Protein AF-A0AAU7AV03-F1 (afdb_monomer_lite)

pLDDT: mean 82.88, std 18.48, range [25.42, 98.31]

Radius of gyration: 20.77 Å; chains: 1; bounding box: 55×40×57 Å

Foldseek 3Di:
DDDDDDDDDDDDDDDDDDPPDQDADDLVLLLQLLQQLLVLLVVLVVLCVVLVVVLVVQLVVLLVLLVVLLVLLVPDDPVCLQLLLLLSQLQSLLSSCVRLLVSLVVSLVSLCPDPSQCSHPLSVLLSVLSVQLSVLSNCSSVQRPRSSVLSVQCVVVVVDPVSRPPSSVSNVVSVVSVVVSLVSLLSNLVSSLVNNPPSSNVSSVSSNCSVVRCRVVSLLDCDSSCCSSVVVSVVSVVVSD

Organism: NCBI:txid2997339

Structure (mmCIF, N/CA/C/O backbone):
data_AF-A0AAU7AV03-F1
#
_entry.id   AF-A0AAU7AV03-F1
#
loop_
_atom_site.group_PDB
_atom_site.id
_atom_site.type_symbol
_atom_site.label_atom_id
_atom_site.label_alt_id
_atom_site.label_comp_id
_atom_site.label_asym_id
_atom_site.label_entity_id
_atom_site.label_seq_id
_atom_site.pdbx_PDB_ins_code
_atom_site.Cartn_x
_atom_site.Cartn_y
_atom_site.Cartn_z
_atom_site.occupancy
_atom_site.B_iso_or_equiv
_atom_site.auth_seq_id
_atom_site.auth_comp_id
_atom_site.auth_asym_id
_atom_site.auth_atom_id
_atom_site.pdbx_PDB_model_num
ATOM 1 N N . MET A 1 1 ? -14.900 18.275 1.009 1.00 28.81 1 MET A N 1
ATOM 2 C CA . MET A 1 1 ? -14.078 19.493 1.203 1.00 28.81 1 MET A CA 1
ATOM 3 C C . MET A 1 1 ? -12.866 19.091 2.028 1.00 28.81 1 MET A C 1
ATOM 5 O O . MET A 1 1 ? -13.056 18.585 3.120 1.00 28.81 1 MET A O 1
ATOM 9 N N . ARG A 1 2 ? -11.652 19.181 1.476 1.00 25.42 2 ARG A N 1
ATOM 10 C CA . ARG A 1 2 ? -10.417 18.736 2.147 1.00 25.42 2 ARG A CA 1
ATOM 11 C C . ARG A 1 2 ? -9.860 19.874 3.013 1.00 25.42 2 ARG A C 1
ATOM 13 O O . ARG A 1 2 ? -9.724 20.970 2.469 1.00 25.42 2 ARG A O 1
ATOM 20 N N . PRO A 1 3 ? -9.514 19.658 4.293 1.00 30.83 3 PRO A N 1
ATOM 21 C CA . PRO A 1 3 ? -8.760 20.644 5.041 1.00 30.83 3 PRO A CA 1
ATOM 22 C C . PRO A 1 3 ? -7.291 20.586 4.613 1.00 30.83 3 PRO A C 1
ATOM 24 O O . PRO A 1 3 ? -6.619 19.560 4.679 1.00 30.83 3 PRO A O 1
ATOM 27 N N . THR A 1 4 ? -6.825 21.728 4.132 1.00 34.25 4 THR A N 1
ATOM 28 C CA . THR A 1 4 ? -5.436 22.068 3.855 1.00 34.25 4 THR A CA 1
ATOM 29 C C . THR A 1 4 ? -4.652 22.068 5.169 1.00 34.25 4 THR A C 1
ATOM 31 O O . THR A 1 4 ? -4.825 22.976 5.978 1.00 34.25 4 THR A O 1
ATOM 34 N N . LEU A 1 5 ? -3.779 21.083 5.397 1.00 30.92 5 LEU A N 1
ATOM 35 C CA . LEU A 1 5 ? -2.757 21.177 6.441 1.00 30.92 5 LEU A CA 1
ATOM 36 C C . LEU A 1 5 ? -1.476 21.736 5.828 1.00 30.92 5 LEU A C 1
ATOM 38 O O . LEU A 1 5 ? -0.665 21.046 5.218 1.00 30.92 5 LEU A O 1
ATOM 42 N N . LEU A 1 6 ? -1.372 23.053 5.969 1.00 29.97 6 LEU A N 1
ATOM 43 C CA . LEU A 1 6 ? -0.199 23.862 5.713 1.00 29.97 6 LEU A CA 1
ATOM 44 C C . LEU A 1 6 ? 0.770 23.650 6.887 1.00 29.97 6 LEU A C 1
ATOM 46 O O . LEU A 1 6 ? 0.531 24.170 7.973 1.00 29.97 6 LEU A O 1
ATOM 50 N N . PHE A 1 7 ? 1.857 22.908 6.688 1.00 28.31 7 PHE A N 1
ATOM 51 C CA . PHE A 1 7 ? 3.009 22.971 7.587 1.00 28.31 7 PHE A CA 1
ATOM 52 C C . PHE A 1 7 ? 4.239 23.400 6.798 1.00 28.31 7 PHE A C 1
ATOM 54 O O . PHE A 1 7 ? 4.817 22.656 6.010 1.00 28.31 7 PHE A O 1
ATOM 61 N N . ALA A 1 8 ? 4.597 24.663 7.011 1.00 32.25 8 ALA A N 1
ATOM 62 C CA . ALA A 1 8 ? 5.879 25.218 6.643 1.00 32.25 8 ALA A CA 1
ATOM 63 C C . ALA A 1 8 ? 6.953 24.623 7.560 1.00 32.25 8 ALA A C 1
ATOM 65 O O . ALA A 1 8 ? 6.868 24.749 8.781 1.00 32.25 8 ALA A O 1
ATOM 66 N N . LEU A 1 9 ? 7.985 24.024 6.971 1.00 28.52 9 LEU A N 1
ATOM 67 C CA . LEU A 1 9 ? 9.235 23.750 7.665 1.00 28.52 9 LEU A CA 1
ATOM 68 C C . LEU A 1 9 ? 10.389 24.205 6.776 1.00 28.52 9 LEU A C 1
ATOM 70 O O . LEU A 1 9 ? 10.690 23.633 5.730 1.00 28.52 9 LEU A O 1
ATOM 74 N N . ILE A 1 10 ? 10.975 25.318 7.205 1.00 39.88 10 ILE A N 1
ATOM 75 C CA . ILE A 1 10 ? 12.219 25.881 6.704 1.00 39.88 10 ILE A CA 1
ATOM 76 C C . ILE A 1 10 ? 13.353 24.959 7.153 1.00 39.88 10 ILE A C 1
ATOM 78 O O . ILE A 1 10 ? 13.535 24.738 8.348 1.00 39.88 10 ILE A O 1
ATOM 82 N N . ALA A 1 11 ? 14.156 24.496 6.200 1.00 31.94 11 ALA A N 1
ATOM 83 C CA . ALA A 1 11 ? 15.509 24.026 6.456 1.00 31.94 11 ALA A CA 1
ATOM 84 C C . ALA A 1 11 ? 16.436 24.564 5.357 1.00 31.94 11 ALA A C 1
ATOM 86 O O . ALA A 1 11 ? 16.501 24.039 4.247 1.00 31.94 11 ALA A O 1
ATOM 87 N N . CYS A 1 12 ? 17.155 25.640 5.679 1.00 39.66 12 CYS A N 1
ATOM 88 C CA . CYS A 1 12 ? 18.454 25.905 5.072 1.00 39.66 12 CYS A CA 1
ATOM 89 C C . CYS A 1 12 ? 19.422 24.800 5.514 1.00 39.66 12 CYS A C 1
ATOM 91 O O . CYS A 1 12 ? 19.394 24.433 6.684 1.00 39.66 12 CYS A O 1
ATOM 93 N N . VAL A 1 13 ? 20.290 24.322 4.612 1.00 39.91 13 VAL A N 1
ATOM 94 C CA . VAL A 1 13 ? 21.747 24.157 4.813 1.00 39.91 13 VAL A CA 1
ATOM 95 C C . VAL A 1 13 ? 22.377 23.396 3.631 1.00 39.91 13 VAL A C 1
ATOM 97 O O . VAL A 1 13 ? 21.879 22.372 3.177 1.00 39.91 13 VAL A O 1
ATOM 100 N N . ALA A 1 14 ? 23.531 23.928 3.217 1.00 36.22 14 ALA A N 1
ATOM 101 C CA . ALA A 1 14 ? 24.630 23.325 2.461 1.00 36.22 14 ALA A CA 1
ATOM 102 C C . ALA A 1 14 ? 24.432 23.018 0.966 1.00 36.22 14 ALA A C 1
ATOM 104 O O . ALA A 1 14 ? 23.995 21.947 0.549 1.00 36.22 14 ALA A O 1
ATOM 105 N N . GLY A 1 15 ? 24.954 23.941 0.151 1.00 39.00 15 GLY A N 1
ATOM 106 C CA . GLY A 1 15 ? 25.451 23.639 -1.184 1.00 39.00 15 GLY A CA 1
ATOM 107 C C . GLY A 1 15 ? 26.580 22.609 -1.115 1.00 39.00 15 GLY A C 1
ATOM 108 O O . GLY A 1 15 ? 27.715 22.930 -0.776 1.00 39.00 15 GLY A O 1
ATOM 109 N N . GLY A 1 16 ? 26.252 21.364 -1.445 1.00 35.66 16 GLY A N 1
ATOM 110 C CA . GLY A 1 16 ? 27.216 20.337 -1.809 1.00 35.66 16 GLY A CA 1
ATOM 111 C C . GLY A 1 16 ? 27.407 20.347 -3.320 1.00 35.66 16 GLY A C 1
ATOM 112 O O . GLY A 1 16 ? 26.459 20.124 -4.072 1.00 35.66 16 GLY A O 1
ATOM 113 N N . VAL A 1 17 ? 28.634 20.610 -3.763 1.00 44.28 17 VAL A N 1
ATOM 114 C CA . VAL A 1 17 ? 29.081 20.416 -5.146 1.00 44.28 17 VAL A CA 1
ATOM 115 C C . VAL A 1 17 ? 28.766 18.972 -5.549 1.00 44.28 17 VAL A C 1
ATOM 117 O O . VAL A 1 17 ? 29.358 18.033 -5.017 1.00 44.28 17 VAL A O 1
ATOM 120 N N . MET A 1 18 ? 27.807 18.770 -6.459 1.00 38.88 18 MET A N 1
ATOM 121 C CA . MET A 1 18 ? 27.574 17.443 -7.027 1.00 38.88 18 MET A CA 1
ATOM 122 C C . MET A 1 18 ? 28.771 17.062 -7.907 1.00 38.88 18 MET A C 1
ATOM 124 O O . MET A 1 18 ? 29.169 17.863 -8.757 1.00 38.88 18 MET A O 1
ATOM 128 N N . PRO A 1 19 ? 29.328 15.847 -7.775 1.00 40.88 19 PRO A N 1
ATOM 129 C CA . PRO A 1 19 ? 30.303 15.350 -8.728 1.00 40.88 19 PRO A CA 1
ATOM 130 C C . PRO A 1 19 ? 29.602 15.118 -10.075 1.00 40.88 19 PRO A C 1
ATOM 132 O O . PRO A 1 19 ? 28.921 14.113 -10.293 1.00 40.88 19 PRO A O 1
ATOM 135 N N . SER A 1 20 ? 29.768 16.073 -10.989 1.00 46.16 20 SER A N 1
ATOM 136 C CA . SER A 1 20 ? 29.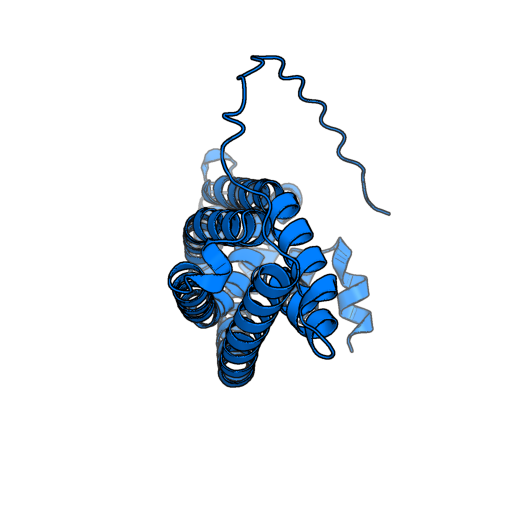459 15.942 -12.414 1.00 46.16 20 SER A CA 1
ATOM 137 C C . SER A 1 20 ? 30.417 14.932 -13.048 1.00 46.16 20 SER A C 1
ATOM 139 O O . SER A 1 20 ? 31.450 15.303 -13.592 1.00 46.16 20 SER A O 1
ATOM 141 N N . GLY A 1 21 ? 30.099 13.640 -12.936 1.00 43.38 21 GLY A N 1
ATOM 142 C CA . GLY A 1 21 ? 30.913 12.562 -13.517 1.00 43.38 21 GLY A CA 1
ATOM 143 C C . GLY A 1 21 ? 30.132 11.402 -14.137 1.00 43.38 21 GLY A C 1
ATOM 144 O O . GLY A 1 21 ? 30.735 10.520 -14.739 1.00 43.38 21 GLY A O 1
ATOM 145 N N . ALA A 1 22 ? 28.800 11.372 -14.032 1.00 55.81 22 ALA A N 1
ATOM 146 C CA . ALA A 1 22 ? 28.005 10.374 -14.743 1.00 55.81 22 ALA A CA 1
ATOM 147 C C . ALA A 1 22 ? 27.663 10.909 -16.138 1.00 55.81 22 ALA A C 1
ATOM 149 O O . ALA A 1 22 ? 26.840 11.815 -16.269 1.00 55.81 22 ALA A O 1
ATOM 150 N N . ALA A 1 23 ? 28.292 10.354 -17.178 1.00 62.28 23 ALA A N 1
ATOM 151 C CA . ALA A 1 23 ? 27.906 10.626 -18.558 1.00 62.28 23 ALA A CA 1
ATOM 152 C C . ALA A 1 23 ? 26.386 10.437 -18.722 1.00 62.28 23 ALA A C 1
ATOM 154 O O . ALA A 1 23 ? 25.812 9.450 -18.251 1.00 62.28 23 ALA A O 1
ATOM 155 N N . ALA A 1 24 ? 25.720 11.405 -19.354 1.00 72.75 24 ALA A N 1
ATOM 156 C CA . ALA A 1 24 ? 24.284 11.336 -19.576 1.00 72.75 24 ALA A CA 1
ATOM 157 C C . ALA A 1 24 ? 23.946 10.097 -20.422 1.00 72.75 24 ALA A C 1
ATOM 159 O O . ALA A 1 24 ? 24.489 9.917 -21.509 1.00 72.75 24 ALA A O 1
ATOM 160 N N . SER A 1 25 ? 23.026 9.257 -19.939 1.00 79.44 25 SER A N 1
ATOM 161 C CA . SER A 1 25 ? 22.606 8.043 -20.648 1.00 79.44 25 SER A CA 1
ATOM 162 C C . SER A 1 25 ? 22.120 8.356 -22.068 1.00 79.44 25 SER A C 1
ATOM 164 O O . SER A 1 25 ? 21.287 9.255 -22.275 1.00 79.44 25 SER A O 1
ATOM 166 N N . THR A 1 26 ? 22.569 7.571 -23.040 1.00 90.94 26 THR A N 1
ATOM 167 C CA . THR A 1 26 ? 22.164 7.700 -24.445 1.00 90.94 26 THR A CA 1
ATOM 168 C C . THR A 1 26 ? 20.673 7.371 -24.628 1.00 90.94 26 THR A C 1
ATOM 170 O O . THR A 1 26 ? 20.021 6.788 -23.758 1.00 90.94 26 THR A O 1
ATOM 173 N N . VAL A 1 27 ? 20.068 7.778 -25.751 1.00 90.06 27 VAL A N 1
ATOM 174 C CA . VAL A 1 27 ? 18.656 7.444 -26.042 1.00 90.06 27 VAL A CA 1
ATOM 175 C C . VAL A 1 27 ? 18.424 5.923 -26.131 1.00 90.06 27 VAL A C 1
ATOM 177 O O . VAL A 1 27 ? 17.449 5.457 -25.530 1.00 90.06 27 VAL A O 1
ATOM 180 N N . PRO A 1 28 ? 19.287 5.127 -26.798 1.00 93.94 28 PRO A N 1
ATOM 181 C CA . PRO A 1 28 ? 19.163 3.669 -26.800 1.00 93.94 28 PRO A CA 1
ATOM 182 C C . PRO A 1 28 ? 19.215 3.054 -25.396 1.00 93.94 28 PRO A C 1
ATOM 184 O O . PRO A 1 28 ? 18.363 2.232 -25.062 1.00 93.94 28 PRO A O 1
ATOM 187 N N . GLU A 1 29 ? 20.138 3.502 -24.539 1.00 93.19 29 GLU A N 1
ATOM 188 C CA . GLU A 1 29 ? 20.236 3.027 -23.151 1.00 93.19 29 GLU A CA 1
ATOM 189 C C . GLU A 1 29 ? 18.977 3.345 -22.346 1.00 93.19 29 GLU A C 1
ATOM 191 O O . GLU A 1 29 ? 18.464 2.487 -21.626 1.00 93.19 29 GLU A O 1
ATOM 196 N N . ARG A 1 30 ? 18.432 4.558 -22.503 1.00 95.75 30 ARG A N 1
ATOM 197 C CA . ARG A 1 30 ? 17.190 4.961 -21.832 1.00 95.75 30 ARG A CA 1
ATOM 198 C C . ARG A 1 30 ? 16.007 4.084 -22.232 1.00 95.75 30 ARG A C 1
ATOM 200 O O . ARG A 1 30 ? 15.251 3.656 -21.361 1.00 95.75 30 ARG A O 1
ATOM 207 N N . ARG A 1 31 ? 15.867 3.779 -23.526 1.00 96.12 31 ARG A N 1
ATOM 208 C CA . ARG A 1 31 ? 14.824 2.870 -24.033 1.00 96.12 31 ARG A CA 1
ATOM 209 C C . ARG A 1 31 ? 15.009 1.455 -23.498 1.00 96.12 31 ARG A C 1
ATOM 211 O O . ARG A 1 31 ? 14.057 0.888 -22.971 1.00 96.12 31 ARG A O 1
ATOM 218 N N . ALA A 1 32 ? 16.224 0.912 -23.559 1.00 95.50 32 ALA A N 1
ATOM 219 C CA . ALA A 1 32 ? 16.518 -0.426 -23.046 1.00 95.50 32 ALA A CA 1
ATOM 220 C C . ALA A 1 32 ? 16.209 -0.545 -21.542 1.00 95.50 32 ALA A C 1
ATOM 222 O O . ALA A 1 32 ? 15.594 -1.521 -21.107 1.00 95.50 32 ALA A O 1
ATOM 223 N N . ALA A 1 33 ? 16.568 0.470 -20.752 1.00 97.25 33 ALA A N 1
ATOM 224 C CA . ALA A 1 33 ? 16.269 0.525 -19.324 1.00 97.25 33 ALA A CA 1
ATOM 225 C C . ALA A 1 33 ? 14.762 0.611 -19.042 1.00 97.25 33 ALA A C 1
ATOM 227 O O . ALA A 1 33 ? 14.248 -0.145 -18.217 1.00 97.25 33 ALA A O 1
ATOM 228 N N . ALA A 1 34 ? 14.036 1.483 -19.750 1.00 97.12 34 ALA A N 1
ATOM 229 C CA . ALA A 1 34 ? 12.588 1.620 -19.595 1.00 97.12 34 ALA A CA 1
ATOM 230 C C . ALA A 1 34 ? 11.831 0.356 -20.027 1.00 97.12 34 ALA A C 1
ATOM 232 O O . ALA A 1 34 ? 10.884 -0.048 -19.357 1.00 97.12 34 ALA A O 1
ATOM 233 N N . GLN A 1 35 ? 12.263 -0.314 -21.096 1.00 97.12 35 GLN A N 1
ATOM 234 C CA . GLN A 1 35 ? 11.698 -1.596 -21.528 1.00 97.12 35 GLN A CA 1
ATOM 235 C C . GLN A 1 35 ? 11.998 -2.718 -20.528 1.00 97.12 35 GLN A C 1
ATOM 237 O O . GLN A 1 35 ? 11.127 -3.541 -20.244 1.00 97.12 35 GLN A O 1
ATOM 242 N N . ALA A 1 36 ? 13.201 -2.749 -19.947 1.00 97.81 36 ALA A N 1
ATOM 243 C CA . ALA A 1 36 ? 13.528 -3.691 -18.880 1.00 97.81 36 ALA A CA 1
ATOM 244 C C . ALA A 1 36 ? 12.638 -3.469 -17.647 1.00 97.81 36 ALA A C 1
ATOM 246 O O . ALA A 1 36 ? 12.044 -4.430 -17.160 1.00 97.81 36 ALA A O 1
ATOM 247 N N . ALA A 1 37 ? 12.486 -2.217 -17.201 1.00 97.25 37 ALA A N 1
ATOM 248 C CA . ALA A 1 37 ? 11.569 -1.846 -16.123 1.00 97.25 37 ALA A CA 1
ATOM 249 C C . ALA A 1 37 ? 10.124 -2.265 -16.442 1.00 97.25 37 ALA A C 1
ATOM 251 O O . ALA A 1 37 ? 9.487 -2.937 -15.641 1.00 97.25 37 ALA A O 1
ATOM 252 N N . THR A 1 38 ? 9.650 -1.962 -17.653 1.00 97.00 38 THR A N 1
ATOM 253 C CA . THR A 1 38 ? 8.316 -2.330 -18.155 1.00 97.00 38 THR A CA 1
ATOM 254 C C . THR A 1 38 ? 8.064 -3.835 -18.037 1.00 97.00 38 THR A C 1
ATOM 256 O O . THR A 1 38 ? 7.061 -4.255 -17.460 1.00 97.00 38 THR A O 1
ATOM 259 N N . ARG A 1 39 ? 8.993 -4.673 -18.521 1.00 97.50 39 ARG A N 1
ATOM 260 C CA . ARG A 1 39 ? 8.865 -6.139 -18.434 1.00 97.50 39 ARG A CA 1
ATOM 261 C C . ARG A 1 39 ? 8.822 -6.640 -16.992 1.00 97.50 39 ARG A C 1
ATOM 263 O O . ARG A 1 39 ? 8.000 -7.500 -16.679 1.00 97.50 39 ARG A O 1
ATOM 270 N N . ILE A 1 40 ? 9.693 -6.114 -16.128 1.00 97.88 40 ILE A N 1
ATOM 271 C CA . ILE A 1 40 ? 9.753 -6.505 -14.713 1.00 97.88 40 ILE A CA 1
ATOM 272 C C . ILE A 1 40 ? 8.451 -6.117 -13.996 1.00 97.88 40 ILE A C 1
ATOM 274 O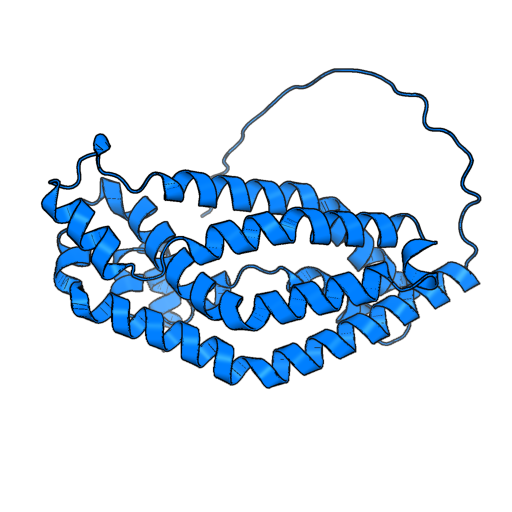 O . ILE A 1 40 ? 7.875 -6.952 -13.296 1.00 97.88 40 ILE A O 1
ATOM 278 N N . THR A 1 41 ? 7.948 -4.901 -14.224 1.00 96.19 41 THR A N 1
ATOM 279 C CA . THR A 1 41 ? 6.685 -4.412 -13.651 1.00 96.19 41 THR A CA 1
ATOM 280 C C . THR A 1 41 ? 5.478 -5.214 -14.132 1.00 96.19 41 THR A C 1
ATOM 282 O O . THR A 1 41 ? 4.631 -5.563 -13.318 1.00 96.19 41 THR A O 1
ATOM 285 N N . PHE A 1 42 ? 5.404 -5.613 -15.406 1.00 95.75 42 PHE A N 1
ATOM 286 C CA . PHE A 1 42 ? 4.322 -6.505 -15.850 1.00 95.75 42 PHE A CA 1
ATOM 287 C C . PHE A 1 42 ? 4.406 -7.909 -15.251 1.00 95.75 42 PHE A C 1
ATOM 289 O O . PHE A 1 42 ? 3.371 -8.526 -15.008 1.00 95.75 42 PHE A O 1
ATOM 296 N N . GLY A 1 43 ? 5.614 -8.426 -15.007 1.00 96.12 43 GLY A N 1
ATOM 297 C CA . GLY A 1 43 ? 5.791 -9.669 -14.253 1.00 96.12 43 GLY A CA 1
ATOM 298 C C . GLY A 1 43 ? 5.174 -9.568 -12.860 1.00 96.12 43 GLY A C 1
ATOM 299 O O . GLY A 1 43 ? 4.363 -10.410 -12.489 1.00 96.12 43 GLY A O 1
ATOM 300 N N . PHE A 1 44 ? 5.487 -8.490 -12.141 1.00 95.25 44 PHE A N 1
ATOM 301 C CA . PHE A 1 44 ? 4.882 -8.185 -10.845 1.00 95.25 44 PHE A CA 1
ATOM 302 C C . PHE A 1 44 ? 3.358 -8.041 -10.919 1.00 95.25 44 PHE A C 1
ATOM 304 O O . PHE A 1 44 ? 2.659 -8.672 -10.134 1.00 95.25 44 PHE A O 1
ATOM 311 N N . ALA A 1 45 ? 2.833 -7.289 -11.889 1.00 93.94 45 ALA A N 1
ATOM 312 C CA . ALA A 1 45 ? 1.393 -7.085 -12.038 1.00 93.94 45 ALA A CA 1
ATOM 313 C C . ALA A 1 45 ? 0.629 -8.403 -12.242 1.00 93.94 45 ALA A C 1
ATOM 315 O O . ALA A 1 45 ? -0.437 -8.587 -11.660 1.00 93.94 45 ALA A O 1
ATOM 316 N N . ARG A 1 46 ? 1.190 -9.352 -13.006 1.00 95.88 46 ARG A N 1
ATOM 317 C CA . ARG A 1 46 ? 0.607 -10.696 -13.151 1.00 95.88 46 ARG A CA 1
ATOM 318 C C . ARG A 1 46 ? 0.627 -11.479 -11.843 1.00 95.88 46 ARG A C 1
ATOM 320 O O . ARG A 1 46 ? -0.381 -12.082 -11.496 1.00 95.88 46 ARG A O 1
ATOM 327 N N . GLU A 1 47 ? 1.745 -11.464 -11.116 1.00 96.12 47 GLU A N 1
ATOM 328 C CA . GLU A 1 47 ? 1.828 -12.155 -9.822 1.00 96.12 47 GLU A CA 1
ATOM 329 C C . GLU A 1 47 ? 0.851 -11.556 -8.796 1.00 96.12 47 GLU A C 1
ATOM 331 O O . GLU A 1 47 ? 0.183 -12.303 -8.086 1.00 96.12 47 GLU A O 1
ATOM 336 N N . ARG A 1 48 ? 0.719 -10.223 -8.753 1.00 93.25 48 ARG A N 1
ATOM 337 C CA . ARG A 1 48 ? -0.239 -9.522 -7.883 1.00 93.25 48 ARG A CA 1
ATOM 338 C C . ARG A 1 48 ? -1.682 -9.825 -8.272 1.00 93.25 48 ARG A C 1
ATOM 340 O O . ARG A 1 48 ? -2.475 -10.160 -7.405 1.00 93.25 48 ARG A O 1
ATOM 347 N N . SER A 1 49 ? -2.008 -9.794 -9.564 1.00 93.31 49 SER A N 1
ATOM 348 C CA . SER A 1 49 ? -3.335 -10.164 -10.077 1.00 93.31 49 SER A CA 1
ATOM 349 C C . SER A 1 49 ? -3.713 -11.604 -9.703 1.00 93.31 49 SER A C 1
ATOM 351 O O . SER A 1 49 ? -4.807 -11.839 -9.201 1.00 93.31 49 SER A O 1
ATOM 353 N N . ALA A 1 50 ? -2.784 -12.556 -9.842 1.00 96.56 50 ALA A N 1
ATOM 354 C CA . ALA A 1 50 ? -3.000 -13.941 -9.422 1.00 96.56 50 ALA A CA 1
ATOM 355 C C . ALA A 1 50 ? -3.163 -14.094 -7.896 1.00 96.56 50 ALA A C 1
ATOM 357 O O . ALA A 1 50 ? -3.860 -14.996 -7.433 1.00 96.56 50 ALA A O 1
ATOM 358 N N . ALA A 1 51 ? -2.526 -13.228 -7.103 1.00 94.88 51 ALA A N 1
ATOM 359 C CA . ALA A 1 51 ? -2.623 -13.237 -5.646 1.00 94.88 51 ALA A CA 1
ATOM 360 C C . ALA A 1 51 ? -3.829 -12.454 -5.094 1.00 94.88 51 ALA A C 1
ATOM 362 O O . ALA A 1 51 ? -4.184 -12.660 -3.931 1.00 94.88 51 ALA A O 1
ATOM 363 N N . ASP A 1 52 ? -4.472 -11.600 -5.896 1.00 91.88 52 ASP A N 1
ATOM 364 C CA . ASP A 1 52 ? -5.537 -10.686 -5.460 1.00 91.88 52 ASP A CA 1
ATOM 365 C C . ASP A 1 52 ? -6.709 -11.392 -4.753 1.00 91.88 52 ASP A C 1
ATOM 367 O O . ASP A 1 52 ? -7.093 -10.933 -3.674 1.00 91.88 52 ASP A O 1
ATOM 371 N N . PRO A 1 53 ? -7.225 -12.552 -5.221 1.00 93.88 53 PRO A N 1
ATOM 372 C CA . PRO A 1 53 ? -8.287 -13.256 -4.501 1.00 93.88 53 PRO A CA 1
ATOM 373 C C . PRO A 1 53 ? -7.896 -13.624 -3.064 1.00 93.88 53 PRO A C 1
ATOM 375 O O . PRO A 1 53 ? -8.702 -13.485 -2.141 1.00 93.88 53 PRO A O 1
ATOM 378 N N . ARG A 1 54 ? -6.640 -14.044 -2.859 1.00 95.25 54 ARG A N 1
ATOM 379 C CA . ARG A 1 54 ? -6.089 -14.387 -1.540 1.00 95.25 54 ARG A CA 1
ATOM 380 C C . ARG A 1 54 ? -5.866 -13.139 -0.689 1.00 95.25 54 ARG A C 1
ATOM 382 O O . ARG A 1 54 ? -6.196 -13.158 0.493 1.00 95.25 54 ARG A O 1
ATOM 389 N N . ALA A 1 55 ? -5.357 -12.060 -1.281 1.00 91.94 55 ALA A N 1
ATOM 390 C CA . ALA A 1 55 ? -5.165 -10.781 -0.599 1.00 91.94 55 ALA A CA 1
ATOM 391 C C . ALA A 1 55 ? -6.505 -10.211 -0.091 1.00 91.94 55 ALA A C 1
ATOM 393 O O . ALA A 1 55 ? -6.623 -9.832 1.074 1.00 91.94 55 ALA A O 1
ATOM 394 N N . ARG A 1 56 ? -7.553 -10.248 -0.928 1.00 90.56 56 ARG A N 1
ATOM 395 C CA . ARG A 1 56 ? -8.920 -9.857 -0.546 1.00 90.56 56 ARG A CA 1
ATOM 396 C C . ARG A 1 56 ? -9.526 -10.783 0.504 1.00 90.56 56 ARG A C 1
ATOM 398 O O . ARG A 1 56 ? -10.213 -10.307 1.402 1.00 90.56 56 ARG A O 1
ATOM 405 N N . ALA A 1 57 ? -9.293 -12.093 0.413 1.00 92.06 57 ALA A N 1
ATOM 406 C CA . ALA A 1 57 ? -9.761 -13.038 1.426 1.00 92.06 57 ALA A CA 1
ATOM 407 C C . ALA A 1 57 ? -9.133 -12.757 2.801 1.00 92.06 57 ALA A C 1
ATOM 409 O O . ALA A 1 57 ? -9.850 -12.753 3.798 1.00 92.06 57 ALA A O 1
ATOM 410 N N . ALA A 1 58 ? -7.833 -12.448 2.846 1.00 92.62 58 ALA A N 1
ATOM 411 C CA . ALA A 1 58 ? -7.144 -12.065 4.076 1.00 92.62 58 ALA A CA 1
ATOM 412 C C . ALA A 1 58 ? -7.724 -10.770 4.677 1.00 92.62 58 ALA A C 1
ATOM 414 O O . ALA A 1 58 ? -8.038 -10.732 5.866 1.00 92.62 58 ALA A O 1
ATOM 415 N N . ALA A 1 59 ? -7.946 -9.740 3.852 1.00 91.19 59 ALA A N 1
ATOM 416 C CA . ALA A 1 59 ? -8.583 -8.493 4.284 1.00 91.19 59 ALA A CA 1
ATOM 417 C C . ALA A 1 59 ? -10.007 -8.725 4.829 1.00 91.19 59 ALA A C 1
ATOM 419 O O . ALA A 1 59 ? -10.336 -8.265 5.920 1.00 91.19 59 ALA A O 1
ATOM 420 N N . ARG A 1 60 ? -10.841 -9.509 4.127 1.00 91.00 60 ARG A N 1
ATOM 421 C CA . ARG A 1 60 ? -12.188 -9.882 4.601 1.00 91.00 60 ARG A CA 1
ATOM 422 C C . ARG A 1 60 ? -12.160 -10.633 5.930 1.00 91.00 60 ARG A C 1
ATOM 424 O O . ARG A 1 60 ? -12.999 -10.360 6.781 1.00 91.00 60 ARG A O 1
ATOM 431 N N . ALA A 1 61 ? -11.206 -11.542 6.127 1.00 92.44 61 ALA A N 1
ATOM 432 C CA . ALA A 1 61 ? -11.061 -12.255 7.393 1.00 92.44 61 ALA A CA 1
ATOM 433 C C . ALA A 1 61 ? -10.762 -11.291 8.555 1.00 92.44 61 ALA A C 1
ATOM 435 O O . ALA A 1 61 ? -11.335 -11.446 9.630 1.00 92.44 61 ALA A O 1
ATOM 436 N N . ARG A 1 62 ? -9.938 -10.255 8.335 1.00 92.50 62 ARG A N 1
ATOM 437 C CA . ARG A 1 62 ? -9.694 -9.218 9.354 1.00 92.50 62 ARG A CA 1
ATOM 438 C C . ARG A 1 62 ? -10.898 -8.348 9.642 1.00 92.50 62 ARG A C 1
ATOM 440 O O . ARG A 1 62 ? -11.145 -8.060 10.806 1.00 92.50 62 ARG A O 1
ATOM 447 N N . ARG A 1 63 ? -11.677 -7.991 8.624 1.00 92.19 63 ARG A N 1
ATOM 448 C CA . ARG A 1 63 ? -12.948 -7.280 8.820 1.00 92.19 63 ARG A CA 1
ATOM 449 C C . ARG A 1 63 ? -13.930 -8.094 9.650 1.00 92.19 63 ARG A C 1
ATOM 451 O O . ARG A 1 63 ? -14.486 -7.587 10.616 1.00 92.19 63 ARG A O 1
ATOM 458 N N . ALA A 1 64 ? -14.094 -9.372 9.310 1.00 91.31 64 ALA A N 1
ATOM 459 C CA . ALA A 1 64 ? -14.953 -10.280 10.060 1.00 91.31 64 ALA A CA 1
ATOM 460 C C . ALA A 1 64 ? -14.495 -10.410 11.520 1.00 91.31 64 ALA A C 1
ATOM 462 O O . ALA A 1 64 ? -15.327 -10.306 12.415 1.00 91.31 64 ALA A O 1
ATOM 463 N N . ALA A 1 65 ? -13.186 -10.560 11.757 1.00 91.50 65 ALA A N 1
ATOM 464 C CA . ALA A 1 65 ? -12.613 -10.591 13.101 1.00 91.50 65 ALA A CA 1
ATOM 465 C C . ALA A 1 65 ? -12.855 -9.278 13.861 1.00 91.50 65 ALA A C 1
ATOM 467 O O . ALA A 1 65 ? -13.336 -9.317 14.981 1.00 91.50 65 ALA A O 1
ATOM 468 N N . ALA A 1 66 ? -12.620 -8.112 13.252 1.00 92.94 66 ALA A N 1
ATOM 469 C CA . ALA A 1 66 ? -12.931 -6.826 13.883 1.00 92.94 66 ALA A CA 1
ATOM 470 C C . ALA A 1 66 ? -14.425 -6.709 14.249 1.00 92.94 66 ALA A C 1
ATOM 472 O O . ALA A 1 66 ? -14.772 -6.184 15.306 1.00 92.94 66 ALA A O 1
ATOM 473 N N . GLY A 1 67 ? -15.308 -7.248 13.403 1.00 93.50 67 GLY A N 1
ATOM 474 C CA . GLY A 1 67 ? -16.748 -7.290 13.637 1.00 93.50 67 GLY A CA 1
ATOM 475 C C . GLY A 1 67 ? -17.184 -8.170 14.813 1.00 93.50 67 GLY A C 1
ATOM 476 O O . GLY A 1 67 ? -18.277 -7.954 15.333 1.00 93.50 67 GLY A O 1
ATOM 477 N N . THR A 1 68 ? -16.365 -9.120 15.288 1.00 95.50 68 THR A N 1
ATOM 478 C CA . THR A 1 68 ? -16.744 -9.968 16.436 1.00 95.50 68 THR A CA 1
ATOM 479 C C . THR A 1 68 ? -16.754 -9.217 17.765 1.00 95.50 68 THR A C 1
ATOM 481 O O . THR A 1 68 ? -17.343 -9.708 18.720 1.00 95.50 68 THR A O 1
ATOM 484 N N . CYS A 1 69 ? -16.117 -8.044 17.834 1.00 96.56 69 CYS A N 1
ATOM 485 C CA . CYS A 1 69 ? -16.096 -7.168 19.008 1.00 96.56 69 CYS A CA 1
ATOM 486 C C . CYS A 1 69 ? -16.743 -5.801 18.713 1.00 96.56 69 CYS A C 1
ATOM 488 O O . CYS A 1 69 ? -16.300 -4.769 19.218 1.00 96.56 69 CYS A O 1
ATOM 490 N N . LEU A 1 70 ? -17.760 -5.769 17.840 1.00 96.44 70 LEU A N 1
ATOM 491 C CA . LEU A 1 70 ? -18.408 -4.535 17.373 1.00 96.44 70 LEU A CA 1
ATOM 492 C C . LEU A 1 70 ? -18.888 -3.628 18.519 1.00 96.44 70 LEU A C 1
ATOM 494 O O . LEU A 1 70 ? -18.771 -2.409 18.421 1.00 96.44 70 LEU A O 1
ATOM 498 N N . ASP A 1 71 ? -19.383 -4.212 19.607 1.00 97.38 71 ASP A N 1
ATOM 499 C CA . ASP A 1 71 ? -19.805 -3.503 20.819 1.00 97.38 71 ASP A CA 1
ATOM 500 C C . ASP A 1 71 ? -18.661 -2.686 21.443 1.00 97.38 71 ASP A C 1
ATOM 502 O O . ASP A 1 71 ? -18.862 -1.549 21.877 1.00 97.38 71 ASP A O 1
ATOM 506 N N . VAL A 1 72 ? -17.435 -3.215 21.409 1.00 97.56 72 VAL A N 1
ATOM 507 C CA . VAL A 1 72 ? -16.233 -2.533 21.899 1.00 97.56 72 VAL A CA 1
ATOM 508 C C . VAL A 1 72 ? -15.950 -1.297 21.048 1.00 97.56 72 VAL A C 1
ATOM 510 O O . VAL A 1 72 ? -15.803 -0.206 21.601 1.00 97.56 72 VAL A O 1
ATOM 513 N N . TRP A 1 73 ? -15.963 -1.434 19.717 1.00 96.31 73 TRP A N 1
ATOM 514 C CA . TRP A 1 73 ? -15.788 -0.307 18.790 1.00 96.31 73 TRP A CA 1
ATOM 515 C C . TRP A 1 73 ? -16.866 0.769 18.977 1.00 96.31 73 TRP A C 1
ATOM 517 O O . TRP A 1 73 ? -16.553 1.957 18.979 1.00 96.31 73 TRP A O 1
ATOM 527 N N . GLN A 1 74 ? -18.125 0.367 19.174 1.00 95.75 74 GLN A N 1
ATOM 528 C CA . GLN A 1 74 ? -19.254 1.282 19.390 1.00 95.75 74 GLN A CA 1
ATOM 529 C C . GLN A 1 74 ? -19.171 2.037 20.720 1.00 95.75 74 GLN A C 1
ATOM 531 O O . GLN A 1 74 ? -19.649 3.166 20.816 1.00 95.75 74 GLN A O 1
ATOM 536 N N . SER A 1 75 ? -18.568 1.430 21.743 1.00 96.81 75 SER A N 1
ATOM 537 C CA . SER A 1 75 ? -18.429 2.037 23.072 1.00 96.81 75 SER A CA 1
ATOM 538 C C . SER A 1 75 ? -17.367 3.141 23.145 1.00 96.81 75 SER A C 1
ATOM 540 O O . SER A 1 75 ? -17.258 3.834 24.160 1.00 96.81 75 SER A O 1
ATOM 542 N N . ALA A 1 76 ? -16.568 3.312 22.090 1.00 95.88 76 ALA A N 1
ATOM 543 C CA . ALA A 1 76 ? -15.466 4.254 22.087 1.00 95.88 76 ALA A CA 1
ATOM 544 C C . ALA A 1 76 ? -15.934 5.725 22.093 1.00 95.88 76 ALA A C 1
ATOM 546 O O . ALA A 1 76 ? -16.844 6.107 21.350 1.00 95.88 76 ALA A O 1
ATOM 547 N N . PRO A 1 77 ? -15.274 6.611 22.863 1.00 95.62 77 PRO A N 1
ATOM 548 C CA . PRO A 1 77 ? -15.527 8.044 22.792 1.00 95.62 77 PRO A CA 1
ATOM 549 C C . PRO A 1 77 ? -15.198 8.611 21.406 1.00 95.62 77 PRO A C 1
ATOM 551 O O . PRO A 1 77 ? -14.194 8.240 20.799 1.00 95.62 77 PRO A O 1
ATOM 554 N N . LYS A 1 78 ? -15.962 9.616 20.952 1.00 92.56 78 LYS A N 1
ATOM 555 C CA . LYS A 1 78 ? -15.745 10.279 19.646 1.00 92.56 78 LYS A CA 1
ATOM 556 C C . LYS A 1 78 ? -14.305 10.762 19.432 1.00 92.56 78 LYS A C 1
ATOM 558 O O . LYS A 1 78 ? -13.787 10.668 18.327 1.00 92.56 78 LYS A O 1
ATOM 563 N N . ALA A 1 79 ? -13.642 11.229 20.493 1.00 92.56 79 ALA A N 1
ATOM 564 C CA . ALA A 1 79 ? -12.252 11.686 20.438 1.00 92.56 79 ALA A CA 1
ATOM 565 C C . ALA A 1 79 ? -11.249 10.588 20.019 1.00 92.56 79 ALA A C 1
ATOM 567 O O . ALA A 1 79 ? -10.136 10.910 19.616 1.00 92.56 79 ALA A O 1
ATOM 568 N N . ARG A 1 80 ? -11.626 9.304 20.106 1.00 92.94 80 ARG A N 1
ATOM 569 C CA . ARG A 1 80 ? -10.767 8.155 19.774 1.00 92.94 80 ARG A CA 1
ATOM 570 C C . ARG A 1 80 ? -10.979 7.609 18.367 1.00 92.94 80 ARG A C 1
ATOM 572 O O . ARG A 1 80 ? -10.161 6.823 17.905 1.00 92.94 80 ARG A O 1
ATOM 579 N N . ILE A 1 81 ? -12.024 8.055 17.667 1.00 89.94 81 ILE A N 1
ATOM 580 C CA . ILE A 1 81 ? -12.412 7.532 16.349 1.00 89.94 81 ILE A CA 1
ATOM 581 C C . ILE A 1 81 ? -11.269 7.595 15.336 1.00 89.94 81 ILE A C 1
ATOM 583 O O . ILE A 1 81 ? -11.058 6.624 14.622 1.00 89.94 81 ILE A O 1
ATOM 587 N N . ARG A 1 82 ? -10.473 8.672 15.333 1.00 87.12 82 ARG A N 1
ATOM 588 C CA . ARG A 1 82 ? -9.301 8.790 14.450 1.00 87.12 82 ARG A CA 1
ATOM 589 C C . ARG A 1 82 ? -8.316 7.630 14.640 1.00 87.12 82 ARG A C 1
ATOM 591 O O . ARG A 1 82 ? -7.946 6.977 13.679 1.00 87.12 82 ARG A O 1
ATOM 598 N N . VAL A 1 83 ? -7.926 7.360 15.885 1.00 89.69 83 VAL A N 1
ATOM 599 C CA . VAL A 1 83 ? -6.943 6.316 16.229 1.00 89.69 83 VAL A CA 1
ATOM 600 C C . VAL A 1 83 ? -7.516 4.925 15.967 1.00 89.69 83 VAL A C 1
ATOM 602 O O . VAL A 1 83 ? -6.828 4.048 15.459 1.00 89.69 83 VAL A O 1
ATOM 605 N N . LEU A 1 84 ? -8.803 4.728 16.259 1.00 91.44 84 LEU A N 1
ATOM 606 C CA . LEU A 1 84 ? -9.509 3.493 15.920 1.00 91.44 84 LEU A CA 1
ATOM 607 C C . LEU A 1 84 ? -9.574 3.266 14.407 1.00 91.44 84 LEU A C 1
ATOM 609 O O . LEU A 1 84 ? -9.423 2.130 13.961 1.00 91.44 84 LEU A O 1
ATOM 613 N N . GLY A 1 85 ? -9.742 4.339 13.631 1.00 88.88 85 GLY A N 1
ATOM 614 C CA . GLY A 1 85 ? -9.630 4.333 12.177 1.00 88.88 85 GLY A CA 1
ATOM 615 C C . GLY A 1 85 ? -8.284 3.781 11.730 1.00 88.88 85 GLY A C 1
ATOM 616 O O . GLY A 1 85 ? -8.264 2.831 10.955 1.00 88.88 85 GLY A O 1
ATOM 617 N N . GLU A 1 86 ? -7.184 4.285 12.293 1.00 86.94 86 GLU A N 1
ATOM 618 C CA . GLU A 1 86 ? -5.825 3.818 11.982 1.00 86.94 86 GLU A CA 1
ATOM 619 C C . GLU A 1 86 ? -5.590 2.349 12.361 1.00 86.94 86 GLU A C 1
ATOM 621 O O . GLU A 1 86 ? -5.019 1.591 11.575 1.00 86.94 86 GLU A O 1
ATOM 626 N N . ILE A 1 87 ? -6.066 1.912 13.534 1.00 90.31 87 ILE A N 1
ATOM 627 C CA . ILE A 1 87 ? -5.953 0.513 13.983 1.00 90.31 87 ILE A CA 1
ATOM 628 C C . ILE A 1 87 ? -6.711 -0.418 13.031 1.00 90.31 87 ILE A C 1
ATOM 630 O O . ILE A 1 87 ? -6.164 -1.421 12.565 1.00 90.31 87 ILE A O 1
ATOM 634 N N . TYR A 1 88 ? -7.975 -0.096 12.737 1.00 90.50 88 TYR A N 1
ATOM 635 C CA . TYR A 1 88 ? -8.808 -0.882 11.829 1.00 90.50 88 TYR A CA 1
ATOM 636 C C . TYR A 1 88 ? -8.193 -0.922 10.428 1.00 90.50 88 TYR A C 1
ATOM 638 O O . TYR A 1 88 ? -7.974 -2.003 9.873 1.00 90.50 88 TYR A O 1
ATOM 646 N N . PHE A 1 89 ? -7.853 0.249 9.892 1.00 87.50 89 PHE A N 1
ATOM 647 C CA . PHE A 1 89 ? -7.227 0.404 8.590 1.00 87.50 89 PHE A CA 1
ATOM 648 C C . PHE A 1 89 ? -5.958 -0.436 8.481 1.00 87.50 89 PHE A C 1
ATOM 650 O O . PHE A 1 89 ? -5.852 -1.278 7.590 1.00 87.50 89 PHE A O 1
ATOM 657 N N . SER A 1 90 ? -5.039 -0.287 9.430 1.00 87.06 90 SER A N 1
ATOM 658 C CA . SER A 1 90 ? -3.744 -0.966 9.401 1.00 87.06 90 SER A CA 1
ATOM 659 C C . SER A 1 90 ? -3.869 -2.463 9.596 1.00 87.06 90 SER A C 1
ATOM 661 O O . SER A 1 90 ? -3.096 -3.220 9.015 1.00 87.06 90 SER A O 1
ATOM 663 N N . SER A 1 91 ? -4.878 -2.926 10.336 1.00 90.88 91 SER A N 1
ATOM 664 C CA . SER A 1 91 ? -5.168 -4.355 10.435 1.00 90.88 91 SER A CA 1
ATOM 665 C C . SER A 1 91 ? -5.639 -4.947 9.101 1.00 90.88 91 SER A C 1
ATOM 667 O O . SER A 1 91 ? -5.156 -6.003 8.676 1.00 90.88 91 SER A O 1
ATOM 669 N N . VAL A 1 92 ? -6.561 -4.270 8.407 1.00 91.12 92 VAL A N 1
ATOM 670 C CA . VAL A 1 92 ? -7.110 -4.734 7.120 1.00 91.12 92 VAL A CA 1
ATOM 671 C C . VAL A 1 92 ? -6.073 -4.605 6.001 1.00 91.12 92 VAL A C 1
ATOM 673 O O . VAL A 1 92 ? -5.823 -5.573 5.273 1.00 91.12 92 VAL A O 1
ATOM 676 N N . ALA A 1 93 ? -5.427 -3.442 5.896 1.00 87.88 93 ALA A N 1
ATOM 677 C CA . ALA A 1 93 ? -4.306 -3.187 4.996 1.00 87.88 93 ALA A CA 1
ATOM 678 C C . ALA A 1 93 ? -3.164 -4.176 5.261 1.00 87.88 93 ALA A C 1
ATOM 680 O O . ALA A 1 93 ? -2.622 -4.763 4.324 1.00 87.88 93 ALA A O 1
ATOM 681 N N . GLY A 1 94 ? -2.889 -4.460 6.534 1.00 90.12 94 GLY A N 1
ATOM 682 C CA . GLY A 1 94 ? -1.898 -5.424 6.986 1.00 90.12 94 GLY A CA 1
ATOM 683 C C . GLY A 1 94 ? -2.133 -6.843 6.517 1.00 90.12 94 GLY A C 1
ATOM 684 O O . GLY A 1 94 ? -1.224 -7.500 6.000 1.00 90.12 94 GLY A O 1
ATOM 685 N N . ALA A 1 95 ? -3.374 -7.315 6.581 1.00 91.75 95 ALA A N 1
ATOM 686 C CA . ALA A 1 95 ? -3.708 -8.622 6.035 1.00 91.75 95 ALA A CA 1
ATOM 687 C C . ALA A 1 95 ? -3.520 -8.693 4.518 1.00 91.75 95 ALA A C 1
ATOM 689 O O . ALA A 1 95 ? -3.020 -9.705 4.018 1.00 91.75 95 ALA A O 1
ATOM 690 N N . ARG A 1 96 ? -3.832 -7.625 3.777 1.00 91.06 96 ARG A N 1
ATOM 691 C CA . ARG A 1 96 ? -3.518 -7.564 2.344 1.00 91.06 96 ARG A CA 1
ATOM 692 C C . ARG A 1 96 ? -2.005 -7.548 2.107 1.00 91.06 96 ARG A C 1
ATOM 694 O O . ARG A 1 96 ? -1.503 -8.301 1.272 1.00 91.06 96 ARG A O 1
ATOM 701 N N . TRP A 1 97 ? -1.271 -6.742 2.870 1.00 90.19 97 TRP A N 1
ATOM 702 C CA . TRP A 1 97 ? 0.183 -6.624 2.779 1.00 90.19 97 TRP A CA 1
ATOM 703 C C . TRP A 1 97 ? 0.903 -7.933 3.117 1.00 90.19 97 TRP A C 1
ATOM 705 O O . TRP A 1 97 ? 1.926 -8.238 2.510 1.00 90.19 97 TRP A O 1
ATOM 715 N N . SER A 1 98 ? 0.344 -8.781 3.983 1.00 92.12 98 SER A N 1
ATOM 716 C CA . SER A 1 98 ? 0.886 -10.128 4.236 1.00 92.12 98 SER A CA 1
ATOM 717 C C . SER A 1 98 ? 0.963 -10.997 2.966 1.00 92.12 98 SER A C 1
ATOM 719 O O . SER A 1 98 ? 1.778 -11.918 2.870 1.00 92.12 98 SER A O 1
ATOM 721 N N . VAL A 1 99 ? 0.141 -10.677 1.960 1.00 93.12 99 VAL A N 1
ATOM 722 C CA . VAL A 1 99 ? 0.109 -11.321 0.644 1.00 93.12 99 VAL A CA 1
ATOM 723 C C . VAL A 1 99 ? 0.911 -10.528 -0.393 1.00 93.12 99 VAL A C 1
ATOM 725 O O . VAL A 1 99 ? 1.737 -11.118 -1.099 1.00 93.12 99 VAL A O 1
ATOM 728 N N . ASP A 1 100 ? 0.683 -9.214 -0.475 1.00 90.56 100 ASP A N 1
ATOM 729 C CA . ASP A 1 100 ? 1.265 -8.325 -1.492 1.00 90.56 100 ASP A CA 1
ATOM 730 C C . ASP A 1 100 ? 2.724 -7.933 -1.182 1.00 90.56 100 ASP A C 1
ATOM 732 O O . ASP A 1 100 ? 3.558 -7.871 -2.086 1.00 90.56 100 ASP A O 1
ATOM 736 N N . GLY A 1 101 ? 3.084 -7.738 0.085 1.00 91.19 101 GLY A N 1
ATOM 737 C CA . GLY A 1 101 ? 4.413 -7.305 0.530 1.00 91.19 101 GLY A CA 1
ATOM 738 C C . GLY A 1 101 ? 5.556 -8.188 0.010 1.00 91.19 101 GLY A C 1
ATOM 739 O O . GLY A 1 101 ? 6.491 -7.670 -0.610 1.00 91.19 101 GLY A O 1
ATOM 740 N N . PRO A 1 102 ? 5.486 -9.530 0.129 1.00 94.12 102 PRO A N 1
ATOM 741 C CA . PRO A 1 102 ? 6.485 -10.417 -0.467 1.00 94.12 102 PRO A CA 1
ATOM 742 C C . PRO A 1 102 ? 6.615 -10.278 -1.995 1.00 94.12 102 PRO A C 1
ATOM 744 O O . PRO A 1 102 ? 7.700 -10.505 -2.540 1.00 94.12 102 PRO A O 1
ATOM 747 N N . LEU A 1 103 ? 5.539 -9.914 -2.703 1.00 94.69 103 LEU A N 1
ATOM 748 C CA . LEU A 1 103 ? 5.563 -9.654 -4.149 1.00 94.69 103 LEU A CA 1
ATOM 749 C C . LEU A 1 103 ? 6.287 -8.346 -4.462 1.00 94.69 103 LEU A C 1
ATOM 751 O O . LEU A 1 103 ? 7.135 -8.321 -5.356 1.00 94.69 103 LEU A O 1
ATOM 755 N N . VAL A 1 104 ? 6.004 -7.291 -3.694 1.00 92.56 104 VAL A N 1
ATOM 756 C CA . VAL A 1 104 ? 6.674 -5.986 -3.799 1.00 92.56 104 VAL A CA 1
ATOM 757 C C . VAL A 1 104 ? 8.176 -6.140 -3.554 1.00 92.56 104 VAL A C 1
ATOM 759 O O . VAL A 1 104 ? 8.982 -5.676 -4.363 1.00 92.56 104 VAL A O 1
ATOM 762 N N . VAL A 1 105 ? 8.576 -6.880 -2.512 1.00 93.88 105 VAL A N 1
ATOM 763 C CA . VAL A 1 105 ? 9.991 -7.162 -2.203 1.00 93.88 105 VAL A CA 1
ATOM 764 C C . VAL A 1 105 ? 10.683 -7.899 -3.354 1.00 93.88 105 VAL A C 1
ATOM 766 O O . VAL A 1 105 ? 11.797 -7.538 -3.750 1.00 93.88 105 VAL A O 1
ATOM 769 N N . ARG A 1 106 ? 10.039 -8.910 -3.950 1.00 96.50 106 ARG A N 1
ATOM 770 C CA . ARG A 1 106 ? 10.602 -9.611 -5.118 1.00 96.50 106 ARG A CA 1
ATOM 771 C C . ARG A 1 106 ? 10.712 -8.699 -6.332 1.00 96.50 106 ARG A C 1
ATOM 773 O O . ARG A 1 106 ? 11.744 -8.706 -7.003 1.00 96.50 106 ARG A O 1
ATOM 780 N N . TRP A 1 107 ? 9.678 -7.915 -6.614 1.00 96.38 107 TRP A N 1
ATOM 781 C CA . TRP A 1 107 ? 9.667 -6.962 -7.720 1.00 96.38 107 TRP A CA 1
ATOM 782 C C . TRP A 1 107 ? 10.803 -5.946 -7.600 1.00 96.38 107 TRP A C 1
ATOM 784 O O . TRP A 1 107 ? 11.599 -5.810 -8.535 1.00 96.38 107 TRP A O 1
ATOM 794 N N . ILE A 1 108 ? 10.955 -5.306 -6.437 1.00 95.56 108 ILE A N 1
ATOM 795 C CA . ILE A 1 108 ? 12.010 -4.311 -6.234 1.00 95.56 108 ILE A CA 1
ATOM 796 C C . ILE A 1 108 ? 13.408 -4.938 -6.254 1.00 95.56 108 ILE A C 1
ATOM 798 O O . ILE A 1 108 ? 14.350 -4.336 -6.771 1.00 95.56 108 ILE A O 1
ATOM 802 N N . THR A 1 109 ? 13.541 -6.184 -5.792 1.00 97.31 109 THR A N 1
ATOM 803 C CA . THR A 1 109 ? 14.790 -6.955 -5.888 1.00 97.31 109 THR A CA 1
ATOM 804 C C . THR A 1 109 ? 15.166 -7.228 -7.346 1.00 97.31 109 THR A C 1
ATOM 806 O O . THR A 1 109 ? 16.313 -7.006 -7.735 1.00 97.31 109 THR A O 1
ATOM 809 N N . ARG A 1 110 ? 14.209 -7.630 -8.197 1.00 98.31 110 ARG A N 1
ATOM 810 C CA . ARG A 1 110 ? 14.442 -7.819 -9.644 1.00 98.31 110 ARG A CA 1
ATOM 811 C C . ARG A 1 110 ? 14.816 -6.510 -10.339 1.00 9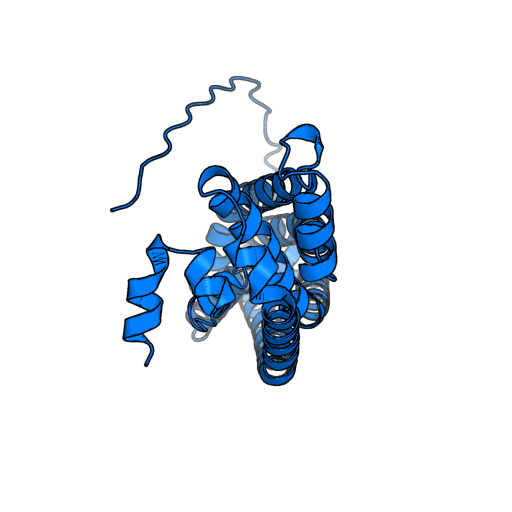8.31 110 ARG A C 1
ATOM 813 O O . ARG A 1 110 ? 15.714 -6.503 -11.179 1.00 98.31 110 ARG A O 1
ATOM 820 N N . MET A 1 111 ? 14.164 -5.405 -9.976 1.00 97.44 111 MET A N 1
ATOM 821 C CA . MET A 1 111 ? 14.508 -4.074 -10.488 1.00 97.44 111 MET A CA 1
ATOM 822 C C . MET A 1 111 ? 15.939 -3.680 -1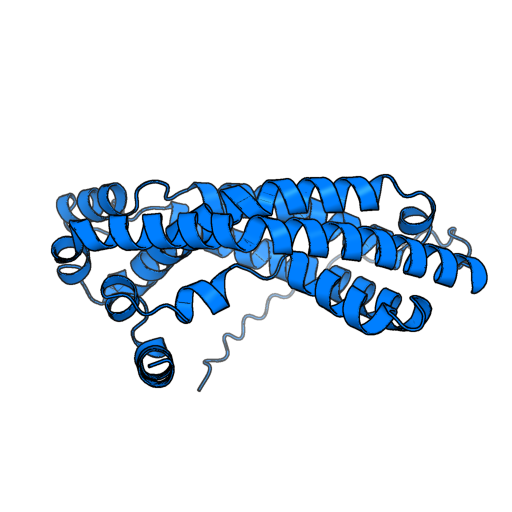0.103 1.00 97.44 111 MET A C 1
ATOM 824 O O . MET A 1 111 ? 16.701 -3.242 -10.963 1.00 97.44 111 MET A O 1
ATOM 828 N N . ALA A 1 112 ? 16.332 -3.906 -8.847 1.00 97.69 112 ALA A N 1
ATOM 829 C CA . ALA A 1 112 ? 17.678 -3.620 -8.353 1.00 97.69 112 ALA A CA 1
ATOM 830 C C . ALA A 1 112 ? 18.763 -4.525 -8.968 1.00 97.69 112 ALA A C 1
ATOM 832 O O . ALA A 1 112 ? 19.898 -4.086 -9.143 1.00 97.69 112 ALA A O 1
ATOM 833 N N . ALA A 1 113 ? 18.431 -5.767 -9.327 1.00 98.12 113 ALA A N 1
ATOM 834 C CA . ALA A 1 113 ? 19.350 -6.687 -9.999 1.00 98.12 113 ALA A CA 1
ATOM 835 C C . ALA A 1 113 ? 19.546 -6.366 -11.495 1.00 98.12 113 ALA A C 1
ATOM 837 O O . ALA A 1 113 ? 20.533 -6.779 -12.109 1.00 98.12 113 ALA A O 1
ATOM 838 N N . SER A 1 114 ? 18.623 -5.620 -12.108 1.00 98.19 114 SER A N 1
ATOM 839 C CA . SER A 1 114 ? 18.703 -5.263 -13.522 1.00 98.19 114 SER A CA 1
ATOM 840 C C . SER A 1 114 ? 19.753 -4.179 -13.767 1.00 98.19 114 SER A C 1
ATOM 842 O O . SER A 1 114 ? 19.536 -2.994 -13.503 1.00 98.19 114 SER A O 1
ATOM 844 N N . ARG A 1 115 ? 20.888 -4.567 -14.365 1.00 96.88 115 ARG A N 1
ATOM 845 C CA . ARG A 1 115 ? 21.951 -3.627 -14.774 1.00 96.88 115 ARG A CA 1
ATOM 846 C C . ARG A 1 115 ? 21.425 -2.508 -15.676 1.00 96.88 115 ARG A C 1
ATOM 848 O O . ARG A 1 115 ? 21.848 -1.368 -15.528 1.00 96.88 115 ARG A O 1
ATOM 855 N N . ALA A 1 116 ? 20.500 -2.818 -16.589 1.00 96.38 116 ALA A N 1
ATOM 856 C CA . ALA A 1 116 ? 19.905 -1.825 -17.483 1.00 96.38 116 ALA A CA 1
ATOM 857 C C . ALA A 1 116 ? 19.113 -0.762 -16.704 1.00 96.38 116 ALA A C 1
ATOM 859 O O . ALA A 1 116 ? 19.274 0.428 -16.958 1.00 96.38 116 ALA A O 1
ATOM 860 N N . VAL A 1 117 ? 18.312 -1.182 -15.719 1.00 97.19 117 VAL A N 1
ATOM 861 C CA . VAL A 1 117 ? 17.529 -0.275 -14.862 1.00 97.19 117 VAL A CA 1
ATOM 862 C C . VAL A 1 117 ? 18.457 0.565 -13.984 1.00 97.19 117 VAL A C 1
ATOM 864 O O . VAL A 1 117 ? 18.324 1.786 -13.938 1.00 97.19 117 VAL A O 1
ATOM 867 N N . MET A 1 118 ? 19.436 -0.065 -13.332 1.00 97.19 118 MET A N 1
ATOM 868 C CA . MET A 1 118 ? 20.297 0.608 -12.354 1.00 97.19 118 MET A CA 1
ATOM 869 C C . MET A 1 118 ? 21.346 1.546 -12.963 1.00 97.19 118 MET A C 1
ATOM 871 O O . MET A 1 118 ? 21.834 2.432 -12.264 1.00 97.19 118 MET A O 1
ATOM 875 N N . ARG A 1 119 ? 21.675 1.403 -14.254 1.00 95.44 119 ARG A N 1
ATOM 876 C CA . ARG A 1 119 ? 22.554 2.343 -14.976 1.00 95.44 119 ARG A CA 1
ATOM 877 C C . ARG A 1 119 ? 21.892 3.687 -15.271 1.00 95.44 119 ARG A C 1
ATOM 879 O O . ARG A 1 119 ? 22.598 4.665 -15.489 1.00 95.44 119 ARG A O 1
ATOM 886 N N . VAL A 1 120 ? 20.561 3.756 -15.275 1.00 96.19 120 VAL A N 1
ATOM 887 C CA . VAL A 1 120 ? 19.824 4.999 -15.518 1.00 96.19 120 VAL A CA 1
ATOM 888 C C . VAL A 1 120 ? 19.503 5.674 -14.177 1.00 96.19 120 VAL A C 1
ATOM 890 O O . VAL A 1 120 ? 18.698 5.136 -13.411 1.00 96.19 120 VAL A O 1
ATOM 893 N N . PRO A 1 121 ? 20.056 6.870 -13.877 1.00 95.31 121 PRO A N 1
ATOM 894 C CA . PRO A 1 121 ? 19.965 7.471 -12.542 1.00 95.31 121 PRO A CA 1
ATOM 895 C C . PRO A 1 121 ? 18.540 7.683 -12.025 1.00 95.31 121 PRO A C 1
ATOM 897 O O . PRO A 1 121 ? 18.279 7.457 -10.844 1.00 95.31 121 PRO A O 1
ATOM 900 N N . VAL A 1 122 ? 17.607 8.082 -12.895 1.00 95.31 122 VAL A N 1
ATOM 901 C CA . VAL A 1 122 ? 16.210 8.321 -12.499 1.00 95.31 122 VAL A CA 1
ATOM 902 C C . VAL A 1 122 ? 15.509 7.035 -12.060 1.00 95.31 122 VAL A C 1
ATOM 904 O O . VAL A 1 122 ? 14.853 7.029 -11.020 1.00 95.31 122 VAL A O 1
ATOM 907 N N . LEU A 1 123 ? 15.717 5.928 -12.778 1.00 96.12 123 LEU A N 1
ATOM 908 C CA . LEU A 1 123 ? 15.162 4.627 -12.408 1.00 96.12 123 LEU A CA 1
ATOM 909 C C . LEU A 1 123 ? 15.858 4.057 -11.171 1.00 96.12 123 LEU A C 1
ATOM 911 O O . LEU A 1 123 ? 15.188 3.593 -10.255 1.00 96.12 123 LEU A O 1
ATOM 915 N N . ALA A 1 124 ? 17.186 4.160 -11.094 1.00 96.75 124 ALA A N 1
ATOM 916 C CA . ALA A 1 124 ? 17.943 3.735 -9.920 1.00 96.75 124 ALA A CA 1
ATOM 917 C C . ALA A 1 124 ? 17.511 4.485 -8.648 1.00 96.75 124 ALA A C 1
ATOM 919 O O . ALA A 1 124 ? 17.425 3.895 -7.572 1.00 96.75 124 ALA A O 1
ATOM 920 N N . SER A 1 125 ? 17.225 5.786 -8.761 1.00 95.88 125 SER A N 1
ATOM 921 C CA . SER A 1 125 ? 16.715 6.602 -7.656 1.00 95.88 125 SER A CA 1
ATOM 922 C C . SER A 1 125 ? 15.322 6.153 -7.215 1.00 95.88 125 SER A C 1
ATOM 924 O O . SER A 1 125 ? 15.118 5.934 -6.022 1.00 95.88 125 SER A O 1
ATOM 926 N N . ALA A 1 126 ? 14.405 5.930 -8.162 1.00 94.62 126 ALA A N 1
ATOM 927 C CA . ALA A 1 126 ? 13.066 5.418 -7.875 1.00 94.62 126 ALA A CA 1
ATOM 928 C C . ALA A 1 126 ? 13.120 4.043 -7.187 1.00 94.62 126 ALA A C 1
ATOM 930 O O . ALA A 1 126 ? 12.495 3.842 -6.150 1.00 94.62 126 ALA A O 1
ATOM 931 N N . VAL A 1 127 ? 13.955 3.128 -7.691 1.00 95.69 127 VAL A N 1
ATOM 932 C CA . VAL A 1 127 ? 14.155 1.797 -7.099 1.00 95.69 127 VAL A CA 1
ATOM 933 C C . VAL A 1 127 ? 14.685 1.890 -5.667 1.00 95.69 127 VAL A C 1
ATOM 935 O O . VAL A 1 127 ? 14.196 1.211 -4.766 1.00 95.69 127 VAL A O 1
ATOM 938 N N . ARG A 1 128 ? 15.674 2.756 -5.420 1.00 95.31 128 ARG A N 1
ATOM 939 C CA . ARG A 1 128 ? 16.198 2.979 -4.064 1.00 95.31 128 ARG A CA 1
ATOM 940 C C . ARG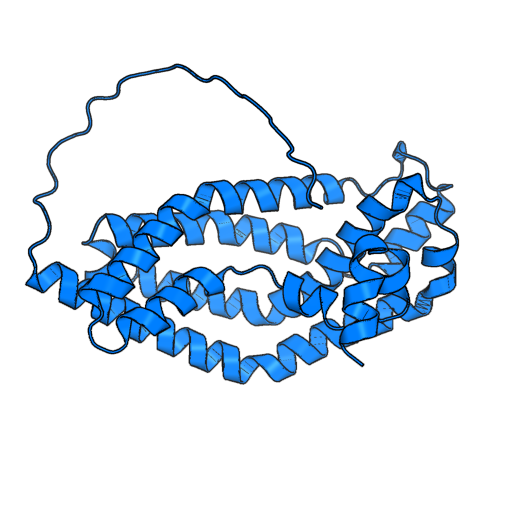 A 1 128 ? 15.159 3.594 -3.132 1.00 95.31 128 ARG A C 1
ATOM 942 O O . ARG A 1 128 ? 15.147 3.238 -1.960 1.00 95.31 128 ARG A O 1
ATOM 949 N N . ALA A 1 129 ? 14.318 4.499 -3.627 1.00 92.00 129 ALA A N 1
ATOM 950 C CA . ALA A 1 129 ? 13.255 5.110 -2.836 1.00 92.00 129 ALA A CA 1
ATOM 951 C C . ALA A 1 129 ? 12.225 4.064 -2.387 1.00 92.00 129 ALA A C 1
ATOM 953 O O . ALA A 1 129 ? 12.017 3.909 -1.188 1.00 92.00 129 ALA A O 1
ATOM 954 N N . VAL A 1 130 ? 11.701 3.261 -3.321 1.00 90.69 130 VAL A N 1
ATOM 955 C CA . VAL A 1 130 ? 10.779 2.148 -3.018 1.00 90.69 130 VAL A CA 1
ATOM 956 C C . VAL A 1 130 ? 11.409 1.173 -2.022 1.00 90.69 130 VAL A C 1
ATOM 958 O O . VAL A 1 130 ? 10.802 0.824 -1.011 1.00 90.69 130 VAL A O 1
ATOM 961 N N . ARG A 1 131 ? 12.667 0.776 -2.257 1.00 92.38 131 ARG A N 1
ATOM 962 C CA . ARG A 1 131 ? 13.388 -0.152 -1.375 1.00 92.38 131 ARG A CA 1
ATOM 963 C C . ARG A 1 131 ? 13.566 0.390 0.047 1.00 92.38 131 ARG A C 1
ATOM 965 O O . ARG A 1 131 ? 13.559 -0.407 0.976 1.00 92.38 131 ARG A O 1
ATOM 972 N N . ARG A 1 132 ? 13.741 1.704 0.223 1.00 90.44 132 ARG A N 1
ATOM 973 C CA . ARG A 1 132 ? 13.837 2.332 1.552 1.00 90.44 132 ARG A CA 1
ATOM 974 C C . ARG A 1 132 ? 12.488 2.442 2.258 1.00 90.44 132 ARG A C 1
ATOM 976 O O . ARG A 1 132 ? 12.466 2.299 3.468 1.00 90.44 132 ARG A O 1
ATOM 983 N N . ALA A 1 133 ? 11.401 2.666 1.522 1.00 87.06 133 ALA A N 1
ATOM 984 C CA . ALA A 1 133 ? 10.060 2.769 2.103 1.00 87.06 133 ALA A CA 1
ATOM 985 C C . ALA A 1 133 ? 9.471 1.399 2.501 1.00 87.06 133 ALA A C 1
ATOM 987 O O . ALA A 1 133 ? 8.714 1.300 3.461 1.00 87.06 133 ALA A O 1
ATOM 988 N N . THR A 1 134 ? 9.842 0.326 1.789 1.00 87.75 134 THR A N 1
ATOM 989 C CA . THR A 1 134 ? 9.234 -1.011 1.959 1.00 87.75 134 THR A CA 1
ATOM 990 C C . THR A 1 134 ? 9.330 -1.582 3.391 1.00 87.75 134 THR A C 1
ATOM 992 O O . THR A 1 134 ? 8.330 -2.129 3.860 1.00 87.75 134 THR A O 1
ATOM 995 N N . PRO A 1 135 ? 10.469 -1.492 4.115 1.00 87.62 135 PRO A N 1
ATOM 996 C CA . PRO A 1 135 ? 10.547 -1.974 5.495 1.00 87.62 135 PRO A CA 1
ATOM 997 C C . PRO A 1 135 ? 9.612 -1.222 6.442 1.00 87.62 135 PRO A C 1
ATOM 999 O O . PRO A 1 135 ? 8.955 -1.863 7.254 1.00 87.62 135 PRO A O 1
ATOM 1002 N N . THR A 1 136 ? 9.500 0.102 6.296 1.00 84.56 136 THR A N 1
ATOM 1003 C CA . THR A 1 136 ? 8.600 0.923 7.117 1.00 84.56 136 THR A CA 1
ATOM 1004 C C . THR A 1 136 ? 7.144 0.516 6.911 1.00 84.56 136 THR A C 1
ATOM 1006 O O . THR A 1 136 ? 6.447 0.269 7.888 1.00 84.56 136 THR A O 1
ATOM 1009 N N . LEU A 1 137 ? 6.713 0.337 5.654 1.00 80.56 137 LEU A N 1
ATOM 1010 C CA . LEU A 1 137 ? 5.371 -0.175 5.342 1.00 80.56 137 LEU A CA 1
ATOM 1011 C C . LEU A 1 137 ? 5.142 -1.564 5.940 1.00 80.56 137 LEU A C 1
ATOM 1013 O O . LEU A 1 137 ? 4.080 -1.845 6.477 1.00 80.56 137 LEU A O 1
ATOM 1017 N N . THR A 1 138 ? 6.150 -2.436 5.879 1.00 85.62 138 THR A N 1
ATOM 1018 C CA . THR A 1 138 ? 6.042 -3.788 6.443 1.00 85.62 138 THR A CA 1
ATOM 1019 C C . THR A 1 138 ? 5.880 -3.763 7.959 1.00 85.62 138 THR A C 1
ATOM 1021 O O . THR A 1 138 ? 5.065 -4.525 8.467 1.00 85.62 138 THR A O 1
ATOM 1024 N N . GLY A 1 139 ? 6.611 -2.891 8.659 1.00 84.25 139 GLY A N 1
ATOM 1025 C CA . GLY A 1 139 ? 6.447 -2.684 10.099 1.00 84.25 139 GLY A CA 1
ATOM 1026 C C . GLY A 1 139 ? 5.049 -2.168 10.431 1.00 84.25 139 GLY A C 1
ATOM 1027 O O . GLY A 1 139 ? 4.301 -2.849 11.126 1.00 84.25 139 GLY A O 1
ATOM 1028 N N . ALA A 1 140 ? 4.662 -1.043 9.823 1.00 82.31 140 ALA A N 1
ATOM 1029 C CA . ALA A 1 140 ? 3.355 -0.407 9.997 1.00 82.31 140 ALA A CA 1
ATOM 1030 C C . ALA A 1 140 ? 2.185 -1.393 9.829 1.00 82.31 140 ALA A C 1
ATOM 1032 O O . ALA A 1 140 ? 1.311 -1.528 10.681 1.00 82.31 140 ALA A O 1
ATOM 1033 N N . PHE A 1 141 ? 2.212 -2.173 8.754 1.00 83.81 141 PHE A N 1
ATOM 1034 C CA . PHE A 1 141 ? 1.164 -3.131 8.414 1.00 83.81 141 PHE A CA 1
ATOM 1035 C C . PHE A 1 141 ? 1.213 -4.451 9.193 1.00 83.81 141 PHE A C 1
ATOM 1037 O O . PHE A 1 141 ? 0.340 -5.302 9.015 1.00 83.81 141 PHE A O 1
ATOM 1044 N N . SER A 1 142 ? 2.205 -4.652 10.057 1.00 83.94 142 SER A N 1
ATOM 1045 C CA . SER A 1 142 ? 2.291 -5.834 10.923 1.00 83.94 142 SER A CA 1
ATOM 1046 C C . SER A 1 142 ? 1.779 -5.598 12.344 1.00 83.94 142 SER A C 1
ATOM 1048 O O . SER A 1 142 ? 1.643 -6.553 13.105 1.00 83.94 142 SER A O 1
ATOM 1050 N N . GLU A 1 143 ? 1.443 -4.353 12.676 1.00 82.88 143 GLU A N 1
ATOM 1051 C CA . GLU A 1 143 ? 1.355 -3.888 14.059 1.00 82.88 143 GLU A CA 1
ATOM 1052 C C . GLU A 1 143 ? 0.042 -4.234 14.768 1.00 82.88 143 GLU A C 1
ATOM 1054 O O . GLU A 1 143 ? 0.011 -4.451 15.977 1.00 82.88 143 GLU A O 1
ATOM 1059 N N . PHE A 1 144 ? -1.048 -4.379 14.010 1.00 84.56 144 PHE A N 1
ATOM 1060 C CA . PHE A 1 144 ? -2.366 -4.722 14.554 1.00 84.56 144 PHE A CA 1
ATOM 1061 C C . PHE A 1 144 ? -2.873 -6.067 14.009 1.00 84.56 144 PHE A C 1
ATOM 1063 O O . PHE A 1 144 ? -3.836 -6.125 13.229 1.00 84.56 144 PHE A O 1
ATOM 1070 N N . PRO A 1 145 ? -2.236 -7.197 14.385 1.00 86.50 145 PRO A N 1
ATOM 1071 C CA . PRO A 1 145 ? -2.655 -8.519 13.942 1.00 86.50 145 PRO A CA 1
ATOM 1072 C C . PRO A 1 145 ? -3.987 -8.969 14.571 1.00 86.50 145 PRO A C 1
ATOM 1074 O O . PRO A 1 145 ? -4.667 -9.815 13.997 1.00 86.50 145 PRO A O 1
ATOM 1077 N N . ASP A 1 146 ? -4.372 -8.391 15.707 1.00 90.69 146 ASP A N 1
ATOM 1078 C CA . ASP A 1 146 ? -5.660 -8.615 16.361 1.00 90.69 146 ASP A CA 1
ATOM 1079 C C . ASP A 1 146 ? -6.226 -7.273 16.852 1.00 90.69 146 ASP A C 1
ATOM 1081 O O . ASP A 1 146 ? -5.949 -6.843 17.975 1.00 90.69 146 ASP A O 1
ATOM 1085 N N . PRO A 1 147 ? -6.997 -6.569 16.006 1.00 90.56 147 PRO A N 1
ATOM 1086 C CA . PRO A 1 147 ? -7.507 -5.256 16.363 1.00 90.56 147 PRO A CA 1
ATOM 1087 C C . PRO A 1 147 ? -8.563 -5.349 17.477 1.00 90.56 147 PRO A C 1
ATOM 1089 O O . PRO A 1 147 ? -8.721 -4.396 18.232 1.00 90.56 147 PRO A O 1
ATOM 1092 N N . CYS A 1 148 ? -9.240 -6.493 17.646 1.00 94.50 148 CYS A N 1
ATOM 1093 C CA . CYS A 1 148 ? -10.193 -6.678 18.738 1.00 94.50 148 CYS A CA 1
ATOM 1094 C C . CYS A 1 148 ? -9.497 -6.746 20.092 1.00 94.50 148 CYS A C 1
ATOM 1096 O O . CYS A 1 148 ? -9.930 -6.065 21.023 1.00 94.50 148 CYS A O 1
ATOM 1098 N N . ALA A 1 149 ? -8.410 -7.511 20.208 1.00 95.38 149 ALA A N 1
ATOM 1099 C CA . ALA A 1 149 ? -7.628 -7.563 21.440 1.00 95.38 149 ALA A CA 1
ATOM 1100 C C . ALA A 1 149 ? -7.067 -6.180 21.806 1.00 95.38 149 ALA A C 1
ATOM 1102 O O . ALA A 1 149 ? -7.215 -5.740 22.947 1.00 95.38 149 ALA A O 1
ATOM 1103 N N . THR A 1 150 ? -6.500 -5.457 20.833 1.00 94.12 150 THR A N 1
ATOM 1104 C CA . THR A 1 150 ? -5.973 -4.098 21.038 1.00 94.12 150 THR A CA 1
ATOM 1105 C C . THR A 1 150 ? -7.050 -3.129 21.530 1.00 94.12 150 THR A C 1
ATOM 1107 O O . THR A 1 150 ? -6.855 -2.440 22.532 1.00 94.12 150 THR A O 1
ATOM 1110 N N . VAL A 1 151 ? -8.197 -3.072 20.850 1.00 95.50 151 VAL A N 1
ATOM 1111 C CA . VAL A 1 151 ? -9.269 -2.120 21.180 1.00 95.50 151 VAL A CA 1
ATOM 1112 C C . VAL A 1 151 ? -9.953 -2.486 22.500 1.00 95.50 151 VAL A C 1
ATOM 1114 O O . VAL A 1 151 ? -10.272 -1.598 23.288 1.00 95.50 151 VAL A O 1
ATOM 1117 N N . THR A 1 152 ? -10.099 -3.779 22.797 1.00 97.12 152 THR A N 1
ATOM 1118 C CA . THR A 1 152 ? -10.618 -4.267 24.087 1.00 97.12 152 THR A CA 1
ATOM 1119 C C . THR A 1 152 ? -9.697 -3.877 25.238 1.00 97.12 152 THR A C 1
ATOM 1121 O O . THR A 1 152 ? -10.165 -3.326 26.229 1.00 97.12 152 THR A O 1
ATOM 1124 N N . ALA A 1 153 ? -8.384 -4.071 25.091 1.00 96.00 153 ALA A N 1
ATOM 1125 C CA . ALA A 1 153 ? -7.420 -3.662 26.109 1.00 96.00 153 ALA A CA 1
ATOM 1126 C C . ALA A 1 153 ? -7.471 -2.146 26.370 1.00 96.00 153 ALA A C 1
ATOM 1128 O O . ALA A 1 153 ? -7.414 -1.704 27.518 1.00 96.00 153 ALA A O 1
ATOM 1129 N N . TRP A 1 154 ? -7.635 -1.338 25.317 1.00 96.44 154 TRP A N 1
ATOM 1130 C CA . TRP A 1 154 ? -7.755 0.110 25.468 1.00 96.44 154 TRP A CA 1
ATOM 1131 C C . TRP A 1 154 ? -9.071 0.530 26.142 1.00 96.44 154 TRP A C 1
ATOM 1133 O O . TRP A 1 154 ? -9.063 1.415 27.006 1.00 96.44 154 TRP A O 1
ATOM 1143 N N . ARG A 1 155 ? -10.185 -0.141 25.817 1.00 97.69 155 ARG A N 1
ATOM 1144 C CA . ARG A 1 155 ? -11.469 0.014 26.521 1.00 97.69 155 ARG A CA 1
ATOM 1145 C C . ARG A 1 155 ? -11.320 -0.288 28.006 1.00 97.69 155 ARG A C 1
ATOM 1147 O O . ARG A 1 155 ? -11.764 0.505 28.831 1.00 97.69 155 ARG A O 1
ATOM 1154 N N . ASP A 1 156 ? -10.699 -1.414 28.341 1.00 97.81 156 ASP A N 1
ATOM 1155 C CA . ASP A 1 156 ? -10.557 -1.884 29.723 1.00 97.81 156 ASP A CA 1
ATOM 1156 C C . ASP A 1 156 ? -9.664 -0.949 30.552 1.00 97.81 156 ASP A C 1
ATOM 1158 O O . ASP A 1 156 ? -9.856 -0.800 31.757 1.00 97.81 156 ASP A O 1
ATOM 1162 N N . ALA A 1 157 ? -8.760 -0.222 29.892 1.00 96.69 157 ALA A N 1
ATOM 1163 C CA . ALA A 1 157 ? -7.991 0.880 30.467 1.00 96.69 157 ALA A CA 1
ATOM 1164 C C . ALA A 1 157 ? -8.729 2.241 30.449 1.00 96.69 157 ALA A C 1
ATOM 1166 O O . ALA A 1 157 ? -8.109 3.302 30.603 1.00 96.69 157 ALA A O 1
ATOM 1167 N N . GLY A 1 158 ? -10.045 2.231 30.225 1.00 97.12 158 GLY A N 1
ATOM 1168 C CA . GLY A 1 158 ? -10.922 3.399 30.270 1.00 97.12 158 GLY A CA 1
ATOM 1169 C C . GLY A 1 158 ? -10.725 4.391 29.125 1.00 97.12 158 GLY A C 1
ATOM 1170 O O . GLY A 1 158 ? -10.984 5.579 29.312 1.00 97.12 158 GLY A O 1
ATOM 1171 N N . TRP A 1 159 ? -10.227 3.953 27.963 1.00 96.12 159 TRP A N 1
ATOM 1172 C CA . TRP A 1 159 ? -9.939 4.825 26.812 1.00 96.12 159 TRP A CA 1
ATOM 1173 C C . TRP A 1 159 ? -8.970 5.976 27.127 1.00 96.12 159 TRP A C 1
ATOM 1175 O O . TRP A 1 159 ? -9.024 7.057 26.517 1.00 96.12 159 TRP A O 1
ATOM 1185 N N . SER A 1 160 ? -8.097 5.782 28.117 1.00 94.12 160 SER A N 1
ATOM 1186 C CA . SER A 1 160 ? -7.146 6.807 28.539 1.00 94.12 160 SER A CA 1
ATOM 1187 C C . SER A 1 160 ? -6.089 7.052 27.460 1.00 94.12 160 SER A C 1
ATOM 1189 O O . SER A 1 160 ? -5.708 6.143 26.727 1.00 94.12 160 SER A O 1
ATOM 1191 N N . ALA A 1 161 ? -5.588 8.288 27.364 1.00 90.12 161 ALA A N 1
ATOM 1192 C CA . ALA A 1 161 ? -4.503 8.608 26.430 1.00 90.12 161 ALA A CA 1
ATOM 1193 C C . ALA A 1 161 ? -3.200 7.866 26.787 1.00 90.12 161 ALA A C 1
ATOM 1195 O O . ALA A 1 161 ? -2.412 7.539 25.912 1.00 90.12 161 ALA A O 1
ATOM 1196 N N . ALA A 1 162 ? -2.986 7.564 28.073 1.00 90.75 162 ALA A N 1
ATOM 1197 C CA . ALA A 1 162 ? -1.822 6.809 28.531 1.00 90.75 162 ALA A CA 1
ATOM 1198 C C . ALA A 1 162 ? -1.837 5.339 28.070 1.00 90.75 162 ALA A C 1
ATOM 1200 O O . ALA A 1 162 ? -0.772 4.748 27.909 1.00 90.75 162 ALA A O 1
ATOM 1201 N N . ALA A 1 163 ? -3.028 4.769 27.862 1.00 91.38 163 ALA A N 1
ATOM 1202 C CA . ALA A 1 163 ? -3.224 3.408 27.367 1.00 91.38 163 ALA A CA 1
ATOM 1203 C C . ALA A 1 163 ? -3.517 3.346 25.858 1.00 91.38 163 ALA A C 1
ATOM 1205 O O . ALA A 1 163 ? -3.814 2.273 25.339 1.00 91.38 163 ALA A O 1
ATOM 1206 N N . GLU A 1 164 ? -3.465 4.486 25.161 1.00 91.38 164 GLU A N 1
ATOM 1207 C CA . GLU A 1 164 ? -3.628 4.542 23.711 1.00 91.38 164 GLU A CA 1
ATOM 1208 C C . GLU A 1 164 ? -2.515 3.728 23.025 1.00 91.38 164 GLU A C 1
ATOM 1210 O O . GLU A 1 164 ? -1.347 3.861 23.411 1.00 91.38 164 GLU A O 1
ATOM 1215 N N . PRO A 1 165 ? -2.839 2.882 22.027 1.00 88.94 165 PRO A N 1
ATOM 1216 C CA . PRO A 1 165 ? -1.831 2.146 21.274 1.00 88.94 165 PRO A CA 1
ATOM 1217 C C . PRO A 1 165 ? -0.886 3.112 20.553 1.00 88.94 165 PRO A C 1
ATOM 1219 O O . PRO A 1 165 ? -1.230 3.691 19.523 1.00 88.94 165 PRO A O 1
ATOM 1222 N N . LYS A 1 166 ? 0.322 3.283 21.102 1.00 81.38 166 LYS A N 1
ATOM 1223 C CA . LYS A 1 166 ? 1.333 4.236 20.604 1.00 81.38 166 LYS A CA 1
ATOM 1224 C C . LYS A 1 166 ? 1.733 3.981 19.162 1.00 81.38 166 LYS A C 1
ATOM 1226 O O . LYS A 1 166 ? 2.214 4.876 18.479 1.00 81.38 166 LYS A O 1
ATOM 1231 N N . GLN A 1 167 ? 1.520 2.764 18.692 1.00 78.69 167 GLN A N 1
ATOM 1232 C CA . GLN A 1 167 ? 1.914 2.387 17.353 1.00 78.69 167 GLN A CA 1
ATOM 1233 C C . GLN A 1 167 ? 1.040 3.022 16.266 1.00 78.69 167 GLN A C 1
ATOM 1235 O O . GLN A 1 167 ? 1.428 3.031 15.104 1.00 78.69 167 GLN A O 1
ATOM 1240 N N . ALA A 1 168 ? -0.072 3.667 16.637 1.00 67.31 168 ALA A N 1
ATOM 1241 C CA . ALA A 1 168 ? -0.778 4.579 15.742 1.00 67.31 168 ALA A CA 1
ATOM 1242 C C . ALA A 1 168 ? 0.094 5.767 15.282 1.00 67.31 168 ALA A C 1
ATOM 1244 O O . ALA A 1 168 ? -0.023 6.205 14.139 1.00 67.31 168 ALA A O 1
ATOM 1245 N N . ASP A 1 169 ? 1.019 6.252 16.117 1.00 67.88 169 ASP A N 1
ATOM 1246 C CA . ASP A 1 169 ? 1.954 7.316 15.726 1.00 67.88 169 ASP A CA 1
ATOM 1247 C C . ASP A 1 169 ? 3.022 6.807 14.740 1.00 67.88 169 ASP A C 1
ATOM 1249 O O . ASP A 1 169 ? 3.470 7.539 13.853 1.00 67.88 169 ASP A O 1
ATOM 1253 N N . GLU A 1 170 ? 3.405 5.532 14.846 1.00 69.62 170 GLU A N 1
ATOM 1254 C CA . GLU A 1 170 ? 4.353 4.887 13.928 1.00 69.62 170 GLU A CA 1
ATOM 1255 C C . GLU A 1 170 ? 3.750 4.698 12.527 1.00 69.62 170 GLU A C 1
ATOM 1257 O O . GLU A 1 170 ? 4.455 4.845 11.525 1.00 69.62 170 GLU A O 1
ATOM 1262 N N . LEU A 1 171 ? 2.434 4.466 12.440 1.00 67.38 171 LEU A N 1
ATOM 1263 C CA . LEU A 1 171 ? 1.690 4.440 11.176 1.00 67.38 171 LEU A CA 1
ATOM 1264 C C . LEU A 1 171 ? 1.727 5.796 10.462 1.00 67.38 171 LEU A C 1
ATOM 1266 O O . LEU A 1 171 ? 2.012 5.863 9.265 1.00 67.38 171 LEU A O 1
ATOM 1270 N N . LEU A 1 172 ? 1.533 6.893 11.199 1.00 65.88 172 LEU A N 1
ATOM 1271 C CA . LEU A 1 172 ? 1.635 8.245 10.639 1.00 65.88 172 LEU A CA 1
ATOM 1272 C C . LEU A 1 172 ? 3.051 8.530 10.107 1.00 65.88 172 LEU A C 1
ATOM 1274 O O . LEU A 1 172 ? 3.218 9.135 9.044 1.00 65.88 172 LEU A O 1
ATOM 1278 N N . ALA A 1 173 ? 4.087 8.042 10.795 1.00 67.69 173 ALA A N 1
ATOM 1279 C CA . ALA A 1 173 ? 5.471 8.133 10.324 1.00 67.69 173 ALA A CA 1
ATOM 1280 C C . ALA A 1 173 ? 5.743 7.271 9.070 1.00 67.69 173 ALA A C 1
ATOM 1282 O O . ALA A 1 173 ? 6.605 7.613 8.246 1.00 67.69 173 ALA A O 1
ATOM 1283 N N . ALA A 1 174 ? 5.006 6.171 8.884 1.00 69.25 174 ALA A N 1
ATOM 1284 C CA . ALA A 1 174 ? 5.075 5.360 7.672 1.00 69.25 174 ALA A CA 1
ATOM 1285 C C . ALA A 1 174 ? 4.539 6.115 6.447 1.00 69.25 174 ALA A C 1
ATOM 1287 O O . ALA A 1 174 ? 5.211 6.117 5.409 1.00 69.25 174 ALA A O 1
ATOM 1288 N N . GLY A 1 175 ? 3.431 6.848 6.596 1.00 69.31 175 GLY A N 1
ATOM 1289 C CA . GLY A 1 175 ? 2.911 7.747 5.558 1.00 69.31 175 GLY A CA 1
ATOM 1290 C C . GLY A 1 175 ? 3.952 8.783 5.113 1.00 69.31 175 GLY A C 1
ATOM 1291 O O . GLY A 1 175 ? 4.240 8.923 3.923 1.00 69.31 175 GLY A O 1
ATOM 1292 N N . ALA A 1 176 ? 4.650 9.414 6.065 1.00 72.69 176 ALA A N 1
ATOM 1293 C CA . ALA A 1 176 ? 5.727 10.366 5.762 1.00 72.69 176 ALA A CA 1
ATOM 1294 C C . ALA A 1 176 ? 6.896 9.736 4.969 1.00 72.69 176 ALA A C 1
ATOM 1296 O O . ALA A 1 176 ? 7.511 10.381 4.112 1.00 72.69 176 ALA A O 1
ATOM 1297 N N . SER A 1 177 ? 7.204 8.455 5.208 1.00 72.19 177 SER A N 1
ATOM 1298 C CA . SER A 1 177 ? 8.232 7.731 4.444 1.00 72.19 177 SER A CA 1
ATOM 1299 C C . SER A 1 177 ? 7.829 7.527 2.979 1.00 72.19 177 SER A C 1
ATOM 1301 O O . SER A 1 177 ? 8.691 7.562 2.091 1.00 72.19 177 SER A O 1
ATOM 1303 N N . PHE A 1 178 ? 6.535 7.339 2.711 1.00 74.12 178 PHE A N 1
ATOM 1304 C CA . PHE A 1 178 ? 6.004 7.241 1.354 1.00 74.12 178 PHE A CA 1
ATOM 1305 C C . PHE A 1 178 ? 6.017 8.597 0.642 1.00 74.12 178 PHE A C 1
ATOM 1307 O O . PHE A 1 178 ? 6.521 8.696 -0.481 1.00 74.12 178 PHE A O 1
ATOM 1314 N N . GLU A 1 179 ? 5.587 9.661 1.321 1.00 79.56 179 GLU A N 1
ATOM 1315 C CA . GLU A 1 179 ? 5.654 11.031 0.799 1.00 79.56 179 GLU A CA 1
ATOM 1316 C C . GLU A 1 179 ? 7.084 11.420 0.400 1.00 79.56 179 GLU A C 1
ATOM 1318 O O . GLU A 1 179 ? 7.314 11.973 -0.679 1.00 79.56 179 GLU A O 1
ATOM 1323 N N . ALA A 1 180 ? 8.080 11.042 1.207 1.00 80.50 180 ALA A N 1
ATOM 1324 C CA . ALA A 1 180 ? 9.489 11.264 0.887 1.00 80.50 180 ALA A CA 1
ATOM 1325 C C . ALA A 1 180 ? 9.963 10.475 -0.354 1.00 80.50 180 ALA A C 1
ATOM 1327 O O . ALA A 1 180 ? 10.875 10.909 -1.071 1.00 80.50 180 ALA A O 1
ATOM 1328 N N . ALA A 1 181 ? 9.364 9.313 -0.637 1.00 84.44 181 ALA A N 1
ATOM 1329 C CA . ALA A 1 181 ? 9.671 8.496 -1.811 1.00 84.44 181 ALA A CA 1
ATOM 1330 C C . ALA A 1 181 ? 8.945 8.970 -3.085 1.00 84.44 181 ALA A C 1
ATOM 1332 O O . ALA A 1 181 ? 9.477 8.796 -4.193 1.00 84.44 181 ALA A O 1
ATOM 1333 N N . ALA A 1 182 ? 7.779 9.606 -2.941 1.00 87.00 182 ALA A N 1
ATOM 1334 C CA . ALA A 1 182 ? 6.870 9.955 -4.031 1.00 87.00 182 ALA A CA 1
ATOM 1335 C C . ALA A 1 182 ? 7.526 10.748 -5.182 1.00 87.00 182 ALA A C 1
ATOM 1337 O O . ALA A 1 182 ? 7.337 10.364 -6.342 1.00 87.00 182 ALA A O 1
ATOM 1338 N N . PRO A 1 183 ? 8.389 11.765 -4.952 1.00 91.56 183 PRO A N 1
ATOM 1339 C CA . PRO A 1 183 ? 9.032 12.486 -6.052 1.00 91.56 183 PRO A CA 1
ATOM 1340 C C . PRO A 1 183 ? 9.945 11.600 -6.908 1.00 91.56 183 PRO A C 1
ATOM 1342 O O . PRO A 1 183 ? 10.047 11.782 -8.123 1.00 91.56 183 PRO A O 1
ATOM 1345 N N . ALA A 1 184 ? 10.650 10.645 -6.293 1.00 92.19 184 ALA A N 1
ATOM 1346 C CA . ALA A 1 184 ? 11.519 9.728 -7.025 1.00 92.19 184 ALA A CA 1
ATOM 1347 C C . ALA A 1 184 ? 10.699 8.716 -7.833 1.00 92.19 184 ALA A C 1
ATOM 1349 O O . ALA A 1 184 ? 11.026 8.472 -8.997 1.00 92.19 184 ALA A O 1
ATOM 1350 N N . ILE A 1 185 ? 9.621 8.192 -7.244 1.00 90.88 185 ILE A N 1
ATOM 1351 C CA . ILE A 1 185 ? 8.688 7.266 -7.897 1.00 90.88 185 ILE A CA 1
ATOM 1352 C C . ILE A 1 185 ? 8.019 7.945 -9.096 1.00 90.88 185 ILE A C 1
ATOM 1354 O O . ILE A 1 185 ? 8.122 7.438 -10.212 1.00 90.88 185 ILE A O 1
ATOM 1358 N N . SER A 1 186 ? 7.482 9.153 -8.907 1.00 92.81 186 SER A N 1
ATOM 1359 C CA . SER A 1 186 ? 6.852 9.964 -9.960 1.00 92.81 186 SER A CA 1
ATOM 1360 C C . SER A 1 186 ? 7.785 10.209 -11.150 1.00 92.81 186 SER A C 1
ATOM 1362 O O . SER A 1 186 ? 7.393 10.071 -12.312 1.00 92.81 186 SER A O 1
ATOM 1364 N N . ARG A 1 187 ? 9.063 10.521 -10.891 1.00 94.69 187 ARG A N 1
ATOM 1365 C CA . ARG A 1 187 ? 10.066 10.666 -11.961 1.00 94.69 187 ARG A CA 1
ATOM 1366 C C . ARG A 1 187 ? 10.361 9.339 -12.664 1.00 94.69 187 ARG A C 1
ATOM 1368 O O . ARG A 1 187 ? 10.515 9.326 -13.886 1.00 94.69 187 ARG A O 1
ATOM 1375 N N . GLY A 1 188 ? 10.426 8.232 -11.922 1.00 94.81 188 GLY A N 1
ATOM 1376 C CA . GLY A 1 188 ? 10.558 6.881 -12.474 1.00 94.81 188 GLY A CA 1
ATOM 1377 C C . GLY A 1 188 ? 9.386 6.514 -13.388 1.00 94.81 188 GLY A C 1
ATOM 1378 O O . GLY A 1 188 ? 9.609 6.119 -14.535 1.00 94.81 188 GLY A O 1
ATOM 1379 N N . ARG A 1 189 ? 8.149 6.748 -12.935 1.00 95.44 189 ARG A N 1
ATOM 1380 C CA . ARG A 1 189 ? 6.917 6.614 -13.725 1.00 95.44 189 ARG A CA 1
ATOM 1381 C C . ARG A 1 189 ? 7.005 7.416 -15.015 1.00 95.44 189 ARG A C 1
ATOM 1383 O O . ARG A 1 189 ? 6.879 6.841 -16.093 1.00 95.44 189 ARG A O 1
ATOM 1390 N N . ALA A 1 190 ? 7.272 8.719 -14.933 1.00 95.56 190 ALA A N 1
ATOM 1391 C CA . ALA A 1 190 ? 7.363 9.581 -16.112 1.00 95.56 190 ALA A CA 1
ATOM 1392 C C . ALA A 1 190 ? 8.422 9.084 -17.113 1.00 95.56 190 ALA A C 1
ATOM 1394 O O . ALA A 1 190 ? 8.203 9.108 -18.327 1.00 95.56 190 ALA A O 1
ATOM 1395 N N . PHE A 1 191 ? 9.552 8.575 -16.614 1.00 96.81 191 PHE A N 1
ATOM 1396 C CA . PHE A 1 191 ? 10.590 7.981 -17.449 1.00 96.81 191 PHE A CA 1
ATOM 1397 C C . PHE A 1 191 ? 10.109 6.714 -18.173 1.00 96.81 191 PHE A C 1
ATOM 1399 O O . PHE A 1 191 ? 10.309 6.594 -19.384 1.00 96.81 191 PHE A O 1
ATOM 1406 N N . ILE A 1 192 ? 9.451 5.790 -17.465 1.00 96.06 192 ILE A N 1
ATOM 1407 C CA . ILE A 1 192 ? 8.889 4.563 -18.054 1.00 96.06 192 ILE A CA 1
ATOM 1408 C C . ILE A 1 192 ? 7.825 4.915 -19.099 1.00 96.06 192 ILE A C 1
ATOM 1410 O O . ILE A 1 192 ? 7.883 4.395 -20.211 1.00 96.06 192 ILE A O 1
ATOM 1414 N N . ARG A 1 193 ? 6.925 5.862 -18.800 1.00 96.69 193 ARG A N 1
ATOM 1415 C CA . ARG A 1 193 ? 5.902 6.341 -19.748 1.00 96.69 193 ARG A CA 1
ATOM 1416 C C . ARG A 1 193 ? 6.525 6.869 -21.038 1.00 96.69 193 ARG A C 1
ATOM 1418 O O . ARG A 1 193 ? 6.056 6.548 -22.124 1.00 96.69 193 ARG A O 1
ATOM 1425 N N . ARG A 1 194 ? 7.606 7.646 -20.928 1.00 95.69 194 ARG A N 1
ATOM 1426 C CA . ARG A 1 194 ? 8.260 8.287 -22.078 1.00 95.69 194 ARG A CA 1
ATOM 1427 C C . ARG A 1 194 ? 9.078 7.325 -22.940 1.00 95.69 194 ARG A C 1
ATOM 1429 O O . ARG A 1 194 ? 9.119 7.493 -24.155 1.00 95.69 194 ARG A O 1
ATOM 1436 N N . TYR A 1 195 ? 9.775 6.366 -22.331 1.00 96.25 195 TYR A N 1
ATOM 1437 C CA . TYR A 1 195 ? 10.772 5.541 -23.031 1.00 96.25 195 TYR A CA 1
ATOM 1438 C C . TYR A 1 195 ? 10.423 4.047 -23.106 1.00 96.25 195 TYR A C 1
ATOM 1440 O O . TYR A 1 195 ? 11.123 3.304 -23.792 1.00 96.25 195 TYR A O 1
ATOM 1448 N N . GLY A 1 196 ? 9.356 3.599 -22.442 1.00 92.44 196 GLY A N 1
ATOM 1449 C CA . GLY A 1 196 ? 8.933 2.193 -22.379 1.00 92.44 196 GLY A CA 1
ATOM 1450 C C . GLY A 1 196 ? 8.253 1.665 -23.646 1.00 92.44 196 GLY A C 1
ATOM 1451 O O . GLY A 1 196 ? 7.937 0.480 -23.715 1.00 92.44 196 GLY A O 1
ATOM 1452 N N . GLY A 1 197 ? 8.048 2.511 -24.660 1.00 91.38 197 GLY A N 1
ATOM 1453 C CA . GLY A 1 197 ? 7.346 2.138 -25.889 1.00 91.38 197 GLY A CA 1
ATOM 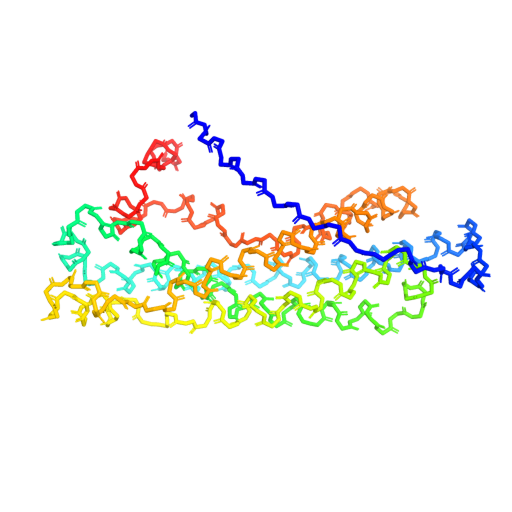1454 C C . GLY A 1 197 ? 5.829 2.015 -25.680 1.00 91.38 197 GLY A C 1
ATOM 1455 O O . GLY A 1 197 ? 5.300 2.641 -24.760 1.00 91.38 197 GLY A O 1
ATOM 1456 N N . PRO A 1 198 ? 5.119 1.213 -26.498 1.00 92.94 198 PRO A N 1
ATOM 1457 C CA . PRO A 1 198 ? 3.652 1.142 -26.486 1.00 92.94 198 PRO A CA 1
ATOM 1458 C C . PRO A 1 198 ? 3.041 0.800 -25.122 1.00 92.94 198 PRO A C 1
ATOM 1460 O O . PRO A 1 198 ? 1.962 1.270 -24.785 1.00 92.94 198 PRO A O 1
ATOM 1463 N N . SER A 1 199 ? 3.747 0.012 -24.307 1.00 92.69 199 SER A N 1
ATOM 1464 C CA . SER A 1 199 ? 3.276 -0.404 -22.981 1.00 92.69 199 SER A CA 1
ATOM 1465 C C . SER A 1 199 ? 3.808 0.460 -21.832 1.00 92.69 199 SER A C 1
ATOM 1467 O O . SER A 1 199 ? 3.504 0.186 -20.670 1.00 92.69 199 SER A O 1
ATOM 1469 N N . GLY A 1 200 ? 4.603 1.493 -22.132 1.00 88.69 200 GLY A N 1
ATOM 1470 C CA . GLY A 1 200 ? 5.241 2.343 -21.127 1.00 88.69 200 GLY A CA 1
ATOM 1471 C C . GLY A 1 200 ? 4.238 3.124 -20.279 1.00 88.69 200 GLY A C 1
ATOM 1472 O O . GLY A 1 200 ? 4.472 3.304 -19.088 1.00 88.69 200 GLY A O 1
ATOM 1473 N N . ALA A 1 201 ? 3.111 3.548 -20.862 1.00 91.62 201 ALA A N 1
ATOM 1474 C CA . ALA A 1 201 ? 2.035 4.221 -20.132 1.00 91.62 201 ALA A CA 1
ATOM 1475 C C . ALA A 1 201 ? 1.504 3.341 -18.988 1.00 91.62 201 ALA A C 1
ATOM 1477 O O . ALA A 1 201 ? 1.652 3.692 -17.818 1.00 91.62 201 ALA A O 1
ATOM 1478 N N . ASN A 1 202 ? 1.010 2.150 -19.337 1.00 91.12 202 ASN A N 1
ATOM 1479 C CA . ASN A 1 202 ? 0.447 1.191 -18.386 1.00 91.12 202 ASN A CA 1
ATOM 1480 C C . ASN A 1 202 ? 1.486 0.724 -17.360 1.00 91.12 202 ASN A C 1
ATOM 1482 O O . ASN A 1 202 ? 1.191 0.646 -16.173 1.00 91.12 202 ASN A O 1
ATOM 1486 N N . ALA A 1 203 ? 2.719 0.438 -17.789 1.00 91.88 203 ALA A N 1
ATOM 1487 C CA . ALA A 1 203 ? 3.771 0.035 -16.858 1.00 91.88 203 ALA A CA 1
ATOM 1488 C C . ALA A 1 203 ? 4.208 1.168 -15.922 1.00 91.88 203 ALA A C 1
ATOM 1490 O O . ALA A 1 203 ? 4.600 0.895 -14.793 1.00 91.88 203 ALA A O 1
ATOM 1491 N N . GLY A 1 204 ? 4.149 2.423 -16.372 1.00 90.31 204 GLY A N 1
ATOM 1492 C CA . GLY A 1 204 ? 4.393 3.581 -15.521 1.00 90.31 204 GLY A CA 1
ATOM 1493 C C . GLY A 1 204 ? 3.329 3.724 -14.435 1.00 90.31 204 GLY A C 1
ATOM 1494 O O . GLY A 1 204 ? 3.679 3.979 -13.290 1.00 90.31 204 GLY A O 1
ATOM 1495 N N . ASP A 1 205 ? 2.058 3.515 -14.773 1.00 88.06 205 ASP A N 1
ATOM 1496 C CA . ASP A 1 205 ? 0.960 3.589 -13.799 1.00 88.06 205 ASP A CA 1
ATOM 1497 C C . ASP A 1 205 ? 1.010 2.423 -12.803 1.00 88.06 205 ASP A C 1
ATOM 1499 O O . ASP A 1 205 ? 0.881 2.631 -11.602 1.00 88.06 205 ASP A O 1
ATOM 1503 N N . LEU A 1 206 ? 1.337 1.216 -13.273 1.00 87.62 206 LEU A N 1
ATOM 1504 C CA . LEU A 1 206 ? 1.588 0.060 -12.404 1.00 87.62 206 LEU A CA 1
ATOM 1505 C C . LEU A 1 206 ? 2.818 0.237 -11.501 1.00 87.62 206 LEU A C 1
ATOM 1507 O O . LEU A 1 206 ? 2.868 -0.357 -10.430 1.00 87.62 206 LEU A O 1
ATOM 1511 N N . PHE A 1 207 ? 3.828 0.992 -11.944 1.00 87.56 207 PHE A N 1
ATOM 1512 C CA . PHE A 1 207 ? 5.021 1.285 -11.147 1.00 87.56 207 PHE A CA 1
ATOM 1513 C C . PHE A 1 207 ? 4.698 2.225 -9.979 1.00 87.56 207 PHE A C 1
ATOM 1515 O O . PHE A 1 207 ? 5.228 2.024 -8.891 1.00 87.56 207 PHE A O 1
ATOM 1522 N N . ASP A 1 208 ? 3.836 3.217 -10.213 1.00 84.12 208 ASP A N 1
ATOM 1523 C CA . ASP A 1 208 ? 3.310 4.118 -9.178 1.00 84.12 208 ASP A CA 1
ATOM 1524 C C . ASP A 1 208 ? 2.477 3.320 -8.171 1.00 84.12 208 ASP A C 1
ATOM 1526 O O . ASP A 1 208 ? 2.817 3.243 -6.992 1.00 84.12 208 ASP A O 1
ATOM 1530 N N . GLY A 1 209 ? 1.478 2.588 -8.678 1.00 76.62 209 GLY A N 1
ATOM 1531 C CA . GLY A 1 209 ? 0.520 1.864 -7.845 1.00 76.62 209 GLY A CA 1
ATOM 1532 C C . GLY A 1 209 ? 1.032 0.564 -7.230 1.00 76.62 209 GLY A C 1
ATOM 1533 O O . GLY A 1 209 ? 0.276 -0.188 -6.610 1.00 76.62 209 GLY A O 1
ATOM 1534 N N . ALA A 1 210 ? 2.319 0.253 -7.392 1.00 72.00 210 ALA A N 1
ATOM 1535 C CA . ALA A 1 210 ? 2.949 -0.890 -6.736 1.00 72.00 210 ALA A CA 1
ATOM 1536 C C . ALA A 1 210 ? 3.075 -0.695 -5.221 1.00 72.00 210 ALA A C 1
ATOM 1538 O O . ALA A 1 210 ? 3.112 -1.681 -4.486 1.00 72.00 210 ALA A O 1
ATOM 1539 N N . LEU A 1 211 ? 3.148 0.564 -4.789 1.00 68.75 211 LEU A N 1
ATOM 1540 C CA . LEU A 1 211 ? 3.135 0.965 -3.390 1.00 68.75 211 LEU A CA 1
ATOM 1541 C C . LEU A 1 211 ? 1.847 1.686 -2.996 1.00 68.75 211 LEU A C 1
ATOM 1543 O O . LEU A 1 211 ? 1.774 2.115 -1.851 1.00 68.75 211 LEU A O 1
ATOM 1547 N N . ASP A 1 212 ? 0.872 1.814 -3.910 1.00 67.88 212 ASP A N 1
ATOM 1548 C CA . ASP A 1 212 ? -0.435 2.336 -3.527 1.00 67.88 212 ASP A CA 1
ATOM 1549 C C . ASP A 1 212 ? -0.939 1.498 -2.360 1.00 67.88 212 ASP A C 1
ATOM 1551 O O . ASP A 1 212 ? -1.042 0.261 -2.407 1.00 67.88 212 ASP A O 1
ATOM 1555 N N . GLU A 1 213 ? -1.135 2.247 -1.296 1.00 60.19 213 GLU A N 1
ATOM 1556 C CA . GLU A 1 213 ? -1.528 1.834 0.019 1.00 60.19 213 GLU A CA 1
ATOM 1557 C C . GLU A 1 213 ? -2.917 1.134 -0.153 1.00 60.19 213 GLU A C 1
ATOM 1559 O O . GLU A 1 213 ? -3.680 1.471 -1.074 1.00 60.19 213 GLU A O 1
ATOM 1564 N N . PRO A 1 214 ? -3.245 0.043 0.576 1.00 58.69 214 PRO A N 1
ATOM 1565 C CA . PRO A 1 214 ? -4.470 -0.753 0.351 1.00 58.69 214 PRO A CA 1
ATOM 1566 C C . PRO A 1 214 ? -5.815 0.001 0.481 1.00 58.69 214 PRO A C 1
ATOM 1568 O O . PRO A 1 214 ? -6.879 -0.607 0.342 1.00 58.69 214 PRO A O 1
ATOM 1571 N N . ASP A 1 215 ? -5.767 1.298 0.741 1.00 53.16 215 ASP A N 1
ATOM 1572 C CA . ASP A 1 215 ? -6.735 2.197 1.362 1.00 53.16 215 ASP A CA 1
ATOM 1573 C C . ASP A 1 215 ? -8.018 2.315 0.588 1.00 53.16 215 ASP A C 1
ATOM 1575 O O . ASP A 1 215 ? -9.096 2.206 1.169 1.00 53.16 215 ASP A O 1
ATOM 1579 N N . GLY A 1 216 ? -7.902 2.495 -0.730 1.00 50.62 216 GLY A N 1
ATOM 1580 C CA . GLY A 1 216 ? -9.068 2.632 -1.595 1.00 50.62 216 GLY A CA 1
ATOM 1581 C C . GLY A 1 216 ? -9.987 1.425 -1.432 1.00 50.62 216 GLY A C 1
ATOM 1582 O O . GLY A 1 216 ? -11.176 1.574 -1.196 1.00 50.62 216 GLY A O 1
ATOM 1583 N N . GLN A 1 217 ? -9.404 0.225 -1.383 1.00 55.69 217 GLN A N 1
ATOM 1584 C CA . GLN A 1 217 ? -10.162 -1.013 -1.210 1.00 55.69 217 GLN A CA 1
ATOM 1585 C C . GLN A 1 217 ? -10.516 -1.309 0.251 1.00 55.69 217 GLN A C 1
ATOM 1587 O O . GLN A 1 217 ? -11.373 -2.160 0.501 1.00 55.69 217 GLN A O 1
ATOM 1592 N N . VAL A 1 218 ? -9.862 -0.652 1.221 1.00 59.28 218 VAL A N 1
ATOM 1593 C CA . VAL A 1 218 ? -10.304 -0.675 2.622 1.00 59.28 218 VAL A CA 1
ATOM 1594 C C . VAL A 1 218 ? -11.640 0.052 2.743 1.00 59.28 218 VAL A C 1
ATOM 1596 O O . VAL A 1 218 ? -12.571 -0.513 3.313 1.00 59.28 218 VAL A O 1
ATOM 1599 N N . ILE A 1 219 ? -11.719 1.246 2.149 1.00 59.81 219 ILE A N 1
ATOM 1600 C CA . ILE A 1 219 ? -12.867 2.160 2.184 1.00 59.81 219 ILE A CA 1
ATOM 1601 C C . ILE A 1 219 ? -14.028 1.668 1.307 1.00 59.81 219 ILE A C 1
ATOM 1603 O O . ILE A 1 219 ? -15.175 1.910 1.659 1.00 59.81 219 ILE A O 1
ATOM 1607 N N . ASP A 1 220 ? -13.759 0.954 0.210 1.00 59.41 220 ASP A N 1
ATOM 1608 C CA . ASP A 1 220 ? -14.812 0.448 -0.687 1.00 59.41 220 ASP A CA 1
ATOM 1609 C C . ASP A 1 220 ? -15.712 -0.629 -0.036 1.00 59.41 220 ASP A C 1
ATOM 1611 O O . ASP A 1 220 ? -16.885 -0.756 -0.391 1.00 59.41 220 ASP A O 1
ATOM 1615 N N . ASP A 1 221 ? -15.199 -1.397 0.936 1.00 66.62 221 ASP A N 1
ATOM 1616 C CA . ASP A 1 221 ? -15.970 -2.422 1.654 1.00 66.62 221 ASP A CA 1
ATOM 1617 C C . ASP A 1 221 ? -16.462 -1.867 3.003 1.00 66.62 221 ASP A C 1
ATOM 1619 O O . ASP A 1 221 ? -15.780 -1.943 4.027 1.00 66.62 221 ASP A O 1
ATOM 1623 N N . CYS A 1 222 ? -17.675 -1.321 3.024 1.00 73.44 222 CYS A N 1
ATOM 1624 C CA . CYS A 1 222 ? -18.204 -0.621 4.194 1.00 73.44 222 CYS A CA 1
ATOM 1625 C C . CYS A 1 222 ? -18.928 -1.500 5.210 1.00 73.44 222 CYS A C 1
ATOM 1627 O O . CYS A 1 222 ? -20.146 -1.388 5.420 1.00 73.44 222 CYS A O 1
ATOM 1629 N N . ASP A 1 223 ? -18.145 -2.358 5.859 1.00 86.12 223 ASP A N 1
ATOM 1630 C CA . ASP A 1 223 ? -18.592 -3.165 6.990 1.00 86.12 223 ASP A CA 1
ATOM 1631 C C . ASP A 1 223 ? -18.973 -2.308 8.225 1.00 86.12 223 ASP A C 1
ATOM 1633 O O . ASP A 1 223 ? -18.689 -1.105 8.278 1.00 86.12 223 ASP A O 1
ATOM 1637 N N . PRO A 1 224 ? -19.665 -2.894 9.224 1.00 88.94 224 PRO A N 1
ATOM 1638 C CA . PRO A 1 224 ? -20.143 -2.154 10.391 1.00 88.94 224 PRO A CA 1
ATOM 1639 C C . PRO A 1 224 ? -19.055 -1.436 11.198 1.00 88.94 224 PRO A C 1
ATOM 1641 O O . PRO A 1 224 ? -19.341 -0.375 11.750 1.00 88.94 224 PRO A O 1
ATOM 1644 N N . VAL A 1 225 ? -17.828 -1.969 11.264 1.00 90.50 225 VAL A N 1
ATOM 1645 C CA . VAL A 1 225 ? -16.718 -1.315 11.974 1.00 90.50 225 VAL A CA 1
ATOM 1646 C C . VAL A 1 225 ? -16.246 -0.107 11.174 1.00 90.50 225 VAL A C 1
ATOM 1648 O O . VAL A 1 225 ? -16.167 0.986 11.733 1.00 90.50 225 VAL A O 1
ATOM 1651 N N . ALA A 1 226 ? -16.033 -0.255 9.862 1.00 87.88 226 ALA A N 1
ATOM 1652 C CA . ALA A 1 226 ? -15.642 0.852 8.983 1.00 87.88 226 ALA A CA 1
ATOM 1653 C C . ALA A 1 226 ? -16.609 2.046 9.084 1.00 87.88 226 ALA A C 1
ATOM 1655 O O . ALA A 1 226 ? -16.173 3.192 9.165 1.00 87.88 226 ALA A O 1
ATOM 1656 N N . ARG A 1 227 ? -17.922 1.791 9.171 1.00 87.44 227 ARG A N 1
ATOM 1657 C CA . ARG A 1 227 ? -18.947 2.841 9.344 1.00 87.44 227 ARG A CA 1
ATOM 1658 C C . ARG A 1 227 ? -18.829 3.617 10.658 1.00 87.44 227 ARG A C 1
ATOM 1660 O O . ARG A 1 227 ? -19.242 4.771 10.710 1.00 87.44 227 ARG A O 1
ATOM 1667 N N . ILE A 1 228 ? -18.295 2.996 11.709 1.00 88.50 228 ILE A N 1
ATOM 1668 C CA . ILE A 1 228 ? -18.057 3.649 13.002 1.00 88.50 228 ILE A CA 1
ATOM 1669 C C . ILE A 1 228 ? -16.797 4.505 12.925 1.00 88.50 228 ILE A C 1
ATOM 1671 O O . ILE A 1 228 ? -16.802 5.653 13.368 1.00 88.50 228 ILE A O 1
ATOM 1675 N N . VAL A 1 229 ? -15.716 3.940 12.379 1.00 87.88 229 VAL A N 1
ATOM 1676 C CA . VAL A 1 229 ? -14.384 4.547 12.480 1.00 87.88 229 VAL A CA 1
ATOM 1677 C C . VAL A 1 229 ? -14.016 5.469 11.311 1.00 87.88 229 VAL A C 1
ATOM 1679 O O . VAL A 1 229 ? -13.076 6.248 11.433 1.00 87.88 229 VAL A O 1
ATOM 1682 N N . LEU A 1 230 ? -14.778 5.442 10.211 1.00 82.00 230 LEU A N 1
ATOM 1683 C CA . LEU A 1 230 ? -14.609 6.299 9.027 1.00 82.00 230 LEU A CA 1
ATOM 1684 C C . LEU A 1 230 ? -15.908 7.070 8.695 1.00 82.00 230 LEU A C 1
ATOM 1686 O O . LEU A 1 230 ? -16.459 6.910 7.602 1.00 82.00 230 LEU A O 1
ATOM 1690 N N . PRO A 1 231 ? -16.428 7.912 9.610 1.00 72.75 231 PRO A N 1
ATOM 1691 C CA . PRO A 1 231 ? -17.734 8.557 9.444 1.00 72.75 231 PRO A CA 1
ATOM 1692 C C . PRO A 1 231 ? -17.814 9.477 8.212 1.00 72.75 231 PRO A C 1
ATOM 1694 O O . PRO A 1 231 ? -18.861 9.558 7.574 1.00 72.75 231 PRO A O 1
ATOM 1697 N N . ASP A 1 232 ? -16.702 10.103 7.819 1.00 74.38 232 ASP A N 1
ATOM 1698 C CA . ASP A 1 232 ? -16.642 10.985 6.643 1.00 74.38 232 ASP A CA 1
ATOM 1699 C C . ASP A 1 232 ? -16.733 10.220 5.309 1.00 74.38 232 ASP A C 1
ATOM 1701 O O . ASP A 1 232 ? -17.004 10.810 4.262 1.00 74.38 232 ASP A O 1
ATOM 1705 N N . ASN A 1 233 ? -16.554 8.895 5.342 1.00 66.50 233 ASN A N 1
ATOM 1706 C CA . ASN A 1 233 ? -16.611 8.024 4.169 1.00 66.50 233 ASN A CA 1
ATOM 1707 C C . ASN A 1 233 ? -17.953 7.285 4.047 1.00 66.50 233 ASN A C 1
ATOM 1709 O O . ASN A 1 233 ? -18.144 6.519 3.103 1.00 66.50 233 ASN A O 1
ATOM 1713 N N . VAL A 1 234 ? -18.914 7.525 4.948 1.00 64.38 234 VAL A N 1
ATOM 1714 C CA . VAL A 1 234 ? -20.214 6.827 4.953 1.00 64.38 234 VAL A CA 1
ATOM 1715 C C . VAL A 1 234 ? -21.014 7.087 3.669 1.00 64.38 234 VAL A C 1
ATOM 1717 O O . VAL A 1 234 ? -21.693 6.195 3.169 1.00 64.38 234 VAL A O 1
ATOM 1720 N N . GLU A 1 235 ? -20.874 8.256 3.042 1.00 61.06 235 GLU A N 1
ATOM 1721 C CA . GLU A 1 235 ? -21.491 8.488 1.730 1.00 61.06 235 GLU A CA 1
ATOM 1722 C C . GLU A 1 235 ? -20.867 7.647 0.608 1.00 61.06 235 GLU A C 1
ATOM 1724 O O . GLU A 1 235 ? -21.571 7.259 -0.326 1.00 61.06 235 GLU A O 1
ATOM 1729 N N . ALA A 1 236 ? -19.557 7.381 0.662 1.00 61.91 236 ALA A N 1
ATOM 1730 C CA . ALA A 1 236 ? -18.909 6.454 -0.265 1.00 61.91 236 ALA A CA 1
ATOM 1731 C C . ALA A 1 236 ? -19.402 5.024 0.004 1.00 61.91 236 ALA A C 1
ATOM 1733 O O . ALA A 1 236 ? -19.729 4.291 -0.928 1.00 61.91 236 ALA A O 1
ATOM 1734 N N . CYS A 1 237 ? -19.591 4.692 1.283 1.00 64.00 237 CYS A N 1
ATOM 1735 C CA . CYS A 1 237 ? -20.161 3.429 1.730 1.00 64.00 237 CYS A CA 1
ATOM 1736 C C . CYS A 1 237 ? -21.589 3.156 1.275 1.00 64.00 237 CYS A C 1
ATOM 1738 O O . CYS A 1 237 ? -21.974 1.996 1.122 1.00 64.00 237 CYS A O 1
ATOM 1740 N N . ASP A 1 238 ? -22.398 4.196 1.114 1.00 63.75 238 ASP A N 1
ATOM 1741 C CA . ASP A 1 238 ? -23.787 4.050 0.689 1.00 63.75 238 ASP A CA 1
ATOM 1742 C C . ASP A 1 238 ? -23.948 4.106 -0.835 1.00 63.75 238 ASP A C 1
ATOM 1744 O O . ASP A 1 238 ? -24.918 3.562 -1.353 1.00 63.75 238 ASP A O 1
ATOM 1748 N N . ARG A 1 239 ? -22.973 4.668 -1.564 1.00 60.00 239 ARG A N 1
ATOM 1749 C CA . ARG A 1 239 ? -22.939 4.697 -3.039 1.00 60.00 239 ARG A CA 1
ATOM 1750 C C . ARG A 1 239 ? -22.397 3.419 -3.692 1.00 60.00 239 ARG A C 1
ATOM 1752 O O . ARG A 1 239 ? -22.600 3.236 -4.887 1.00 60.00 239 ARG A O 1
ATOM 1759 N N . GLY A 1 240 ? -21.701 2.566 -2.940 1.00 53.06 240 GLY A N 1
ATOM 1760 C CA . GLY A 1 240 ? -21.169 1.277 -3.407 1.00 53.06 240 GLY A CA 1
ATOM 1761 C C . GLY A 1 240 ? -22.134 0.086 -3.286 1.00 53.06 240 GLY A C 1
ATOM 1762 O O . GLY A 1 240 ? -21.695 -1.049 -3.465 1.00 53.06 240 GLY A O 1
ATOM 1763 N N . ARG A 1 241 ? -23.410 0.326 -2.943 1.00 46.16 241 ARG A N 1
ATOM 1764 C CA . ARG A 1 241 ? -24.479 -0.685 -2.877 1.00 46.16 241 ARG A CA 1
ATOM 1765 C C . ARG A 1 241 ? -25.352 -0.690 -4.125 1.00 46.16 241 ARG A C 1
ATOM 1767 O O . ARG A 1 241 ? -25.649 0.411 -4.634 1.00 46.16 241 ARG A O 1
#

Sequence (241 aa):
MRPTLLFALIACVAGGVMPSGAAASTVPERRAAAQAATRITFGFARERSAADPRARAAARARRAAAGTCLDVWQSAPKARIRVLGEIYFSSVAGARWSVDGPLVVRWITRMAASRAVMRVPVLASAVRAVRRATPTLTGAFSEFPDPCATVTAWRDAGWSAAAEPKQADELLAAGASFEAAAPAISRGRAFIRRYGGPSGANAGDLFDGALDEPDGQVIDDCDPVARIVLPDNVEACDRGR

Secondary structure (DSSP, 8-state):
---------------------SPPPPHHHHHHHHHHHHHHHHHHHHHHHHHHHHHHHHHHHHHHHHHTTHHHHHTS-GGGHHHHHHHHHHHHHHHHHHHHHHHHHHHHHHHHH-HHHHTSHHHHHHHHHHHHHHHHHHHHTTS-S-HHHHHHHHHHTTT-GGGS-THHHHHHHHHHHHHHHHHHHHHHHHHHHHHSGGGHHHHHHHHHTTS--THHHHHHS--HHHHHH-GGGHHHHHHT-